Protein AF-F8NP06-F1 (afdb_monomer_lite)

Secondary structure (DSSP, 8-state):
------PPP-------GGGS-----HHHHHHHHHHTSS-GGGTSS-HHHHHHHHHHHHHHHHHHHHHHHHHHHHHHIIIIIS-TTT-GGG---HHHHHHHHHHHHHHHTTSS-TT-HHHHHHHHHHHHS-HHHHHHHHHHHHHHHHHHHHHHHHTT---GGGHHHH-TT-PPP--PPP--SPPSSSEEETTEEE--HHHHHHHH--

pLDDT: mean 80.73, std 12.66, range [41.81, 97.25]

Organism: Serpula lacrymans var. lacrymans (strain S7.9) (NCBI:txid578457)

Foldseek 3Di:
DDDDDDDDDDDDDDPDPVPDPDPPPLLVVQQVVLVPDPDVVSNPDDSVVVSVVVVVVVVVVVVVVVVVVVVVVLLCCLPAVPQPQNDVVNVDDPVLNVLSVQLVVCCVVVVDPRNCRSVVSVVVVLVPDDPVVSVVVVVVVVVVLVVQVVVCVVVVVDDPVCCCVSPVVPPPPPDDPDPPDDDPAADDDPNDGDGDPVSVCVVVPD

InterPro domains:
  IPR053030 Ribosomal biogenesis protein FAF1-like [PTHR28096] (4-204)

Sequence (206 aa):
MSASSSRKPDEIVFCDPSRKGAQSNPTLKAQKKAFMSSRIAKVTTDIVADAAQAAADEKNDDEFTHAQNDAILHRLLHTKLLSGSLNPELNLTHAQREKALAGRVLELSGHASLGAGEKATRKREHNNAAKHVRDGLQRKKKEREKQDLEEAKNLGNYHPSLKKVLDPDSKPSRAKRERGLKMGVGRFSGGILKISKKDLGAIRGG

Radius of gyration: 35.62 Å; chains: 1; bounding box: 108×56×78 Å

Structure (mmCIF, N/CA/C/O backbone):
data_AF-F8NP06-F1
#
_entry.id   AF-F8NP06-F1
#
loop_
_atom_site.group_PDB
_atom_site.id
_atom_site.type_symbol
_atom_site.label_atom_id
_atom_site.label_alt_id
_atom_site.label_comp_id
_atom_site.label_asym_id
_atom_site.label_entity_id
_atom_site.label_seq_id
_atom_site.pdbx_PDB_ins_code
_atom_site.Cartn_x
_atom_site.Cartn_y
_atom_site.Cartn_z
_atom_site.occupancy
_atom_site.B_iso_or_equiv
_atom_site.auth_seq_id
_atom_site.auth_comp_id
_atom_site.auth_asym_id
_atom_site.auth_atom_id
_atom_site.pdbx_PDB_model_num
ATOM 1 N N . MET A 1 1 ? 73.203 34.112 -59.816 1.00 45.78 1 MET A N 1
ATOM 2 C CA . MET A 1 1 ? 72.104 33.220 -60.243 1.00 45.78 1 MET A CA 1
ATOM 3 C C . MET A 1 1 ? 72.438 31.809 -59.795 1.00 45.78 1 MET A C 1
ATOM 5 O O . MET A 1 1 ? 73.523 31.359 -60.125 1.00 45.78 1 MET A O 1
ATOM 9 N N . SER A 1 2 ? 71.561 31.172 -59.018 1.00 41.81 2 SER A N 1
ATOM 10 C CA . SER A 1 2 ? 71.111 29.774 -59.164 1.00 41.81 2 SER A CA 1
ATOM 11 C C . SER A 1 2 ? 70.607 29.277 -57.805 1.00 41.81 2 SER A C 1
ATOM 13 O O . SER A 1 2 ? 71.382 29.069 -56.875 1.00 41.81 2 SER A O 1
ATOM 15 N N . ALA A 1 3 ? 69.284 29.184 -57.681 1.00 49.31 3 ALA A N 1
ATOM 16 C CA . ALA A 1 3 ? 68.586 28.666 -56.516 1.00 49.31 3 ALA A CA 1
ATOM 17 C C . ALA A 1 3 ? 68.497 27.138 -56.626 1.00 49.31 3 ALA A C 1
ATOM 19 O O . ALA A 1 3 ? 68.021 26.624 -57.637 1.00 49.31 3 ALA A O 1
ATOM 20 N N . SER A 1 4 ? 68.926 26.408 -55.597 1.00 49.12 4 SER A N 1
ATOM 21 C CA . SER A 1 4 ? 68.700 24.966 -55.493 1.00 49.12 4 SER A CA 1
ATOM 22 C C . SER A 1 4 ? 67.404 24.704 -54.720 1.00 49.12 4 SER A C 1
ATOM 24 O O . SER A 1 4 ? 67.319 24.898 -53.510 1.00 49.12 4 SER A O 1
ATOM 26 N N . SER A 1 5 ? 66.354 24.280 -55.428 1.00 60.50 5 SER A N 1
ATOM 27 C CA . SER A 1 5 ? 65.091 23.859 -54.816 1.00 60.50 5 SER A CA 1
ATOM 28 C C . SER A 1 5 ? 65.231 22.454 -54.221 1.00 60.50 5 SER A C 1
ATOM 30 O O . SER A 1 5 ? 65.427 21.488 -54.961 1.00 60.50 5 SER A O 1
ATOM 32 N N . SER A 1 6 ? 65.093 22.311 -52.904 1.00 61.75 6 SER A N 1
ATOM 33 C CA . SER A 1 6 ? 64.994 21.006 -52.247 1.00 61.75 6 SER A CA 1
ATOM 34 C C . SER A 1 6 ? 63.553 20.481 -52.326 1.00 61.75 6 SER A C 1
ATOM 36 O O . SER A 1 6 ? 62.637 21.030 -51.716 1.00 61.75 6 SER A O 1
ATOM 38 N N . ARG A 1 7 ? 63.321 19.410 -53.097 1.00 67.12 7 ARG A N 1
ATOM 39 C CA . ARG A 1 7 ? 62.053 18.659 -53.054 1.00 67.12 7 ARG A CA 1
ATOM 40 C C . ARG A 1 7 ? 62.056 17.741 -51.833 1.00 67.12 7 ARG A C 1
ATOM 42 O O . ARG A 1 7 ? 62.968 16.931 -51.686 1.00 67.12 7 ARG A O 1
ATOM 49 N N . LYS A 1 8 ? 61.034 17.852 -50.984 1.00 70.50 8 LYS A N 1
ATOM 50 C CA . LYS A 1 8 ? 60.725 16.849 -49.954 1.00 70.50 8 LYS A CA 1
ATOM 51 C C . LYS A 1 8 ? 59.851 15.739 -50.565 1.00 70.50 8 LYS A C 1
ATOM 53 O O . LYS A 1 8 ? 59.089 16.052 -51.479 1.00 70.50 8 LYS A O 1
ATOM 58 N N . PRO A 1 9 ? 59.977 14.477 -50.119 1.00 75.56 9 PRO A N 1
ATOM 59 C CA . PRO A 1 9 ? 59.144 13.380 -50.606 1.00 75.56 9 PRO A CA 1
ATOM 60 C C . PRO A 1 9 ? 57.711 13.469 -50.064 1.00 75.56 9 PRO A C 1
ATOM 62 O O . PRO A 1 9 ? 57.497 13.949 -48.951 1.00 75.56 9 PRO A O 1
ATOM 65 N N . ASP A 1 10 ? 56.750 12.971 -50.844 1.00 72.88 10 ASP A N 1
ATOM 66 C CA . ASP A 1 10 ? 55.360 12.816 -50.412 1.00 72.88 10 ASP A CA 1
ATOM 67 C C . ASP A 1 10 ? 55.240 11.615 -49.461 1.00 72.88 10 ASP A C 1
ATOM 69 O O . ASP A 1 10 ? 55.463 10.464 -49.846 1.00 72.88 10 ASP A O 1
ATOM 73 N N . GLU A 1 11 ? 54.888 11.881 -48.204 1.00 73.69 11 GLU A N 1
ATOM 74 C CA . GLU A 1 11 ? 54.607 10.858 -47.197 1.00 73.69 11 GLU A CA 1
ATOM 75 C C . GLU A 1 11 ? 53.124 10.469 -47.246 1.00 73.69 11 GLU A C 1
ATOM 77 O O . GLU A 1 11 ? 52.242 11.253 -46.895 1.00 73.69 11 GLU A O 1
ATOM 82 N N . ILE A 1 12 ? 52.837 9.232 -47.657 1.00 76.50 12 ILE A N 1
ATOM 83 C CA . ILE A 1 12 ? 51.491 8.655 -47.582 1.00 76.50 12 ILE A CA 1
ATOM 84 C C . ILE A 1 12 ? 51.404 7.835 -46.295 1.00 76.50 12 ILE A C 1
ATOM 86 O O . ILE A 1 12 ? 51.839 6.685 -46.230 1.00 76.50 12 ILE A O 1
ATOM 90 N N . VAL A 1 13 ? 50.842 8.441 -45.250 1.00 75.00 13 VAL A N 1
ATOM 91 C CA . VAL A 1 13 ? 50.560 7.760 -43.983 1.00 75.00 13 VAL A CA 1
ATOM 92 C C . VAL A 1 13 ? 49.232 7.019 -44.112 1.00 75.00 13 VAL A C 1
ATOM 94 O O . VAL A 1 13 ? 48.159 7.619 -44.066 1.00 75.00 13 VAL A O 1
ATOM 97 N N . PHE A 1 14 ? 49.292 5.696 -44.252 1.00 70.62 14 PHE A N 1
ATOM 98 C CA . PHE A 1 14 ? 48.103 4.858 -44.135 1.00 70.62 14 PHE A CA 1
ATOM 99 C C . PHE A 1 14 ? 47.705 4.758 -42.663 1.00 70.62 14 PHE A C 1
ATOM 101 O O . PHE A 1 14 ? 48.369 4.099 -41.861 1.00 70.62 14 PHE A O 1
ATOM 108 N N . CYS A 1 15 ? 46.600 5.403 -42.293 1.00 63.72 15 CYS A N 1
ATOM 109 C CA . CYS A 1 15 ? 45.942 5.108 -41.029 1.00 63.72 15 CYS A CA 1
ATOM 110 C C . CYS A 1 15 ? 45.325 3.708 -41.119 1.00 63.72 15 CYS A C 1
ATOM 112 O O . CYS A 1 15 ? 44.235 3.545 -41.659 1.00 63.72 15 CYS A O 1
ATOM 114 N N . ASP A 1 16 ? 46.035 2.706 -40.604 1.00 60.12 16 ASP A N 1
ATOM 115 C CA . ASP A 1 16 ? 45.521 1.348 -40.442 1.00 60.12 16 ASP A CA 1
ATOM 116 C C . ASP A 1 16 ? 44.288 1.371 -39.509 1.00 60.12 16 ASP A C 1
ATOM 118 O O . ASP A 1 16 ? 44.421 1.665 -38.311 1.00 60.12 16 ASP A O 1
ATOM 122 N N . PRO A 1 17 ? 43.070 1.082 -40.012 1.00 58.47 17 PRO A N 1
ATOM 123 C CA . PRO A 1 17 ? 41.864 1.090 -39.193 1.00 58.47 17 PRO A CA 1
ATOM 124 C C . PRO A 1 17 ? 41.826 -0.092 -38.213 1.00 58.47 17 PRO A C 1
ATOM 126 O O . PRO A 1 17 ? 40.946 -0.135 -37.354 1.00 58.47 17 PRO A O 1
ATOM 129 N N . SER A 1 18 ? 42.784 -1.028 -38.278 1.00 55.97 18 SER A N 1
ATOM 130 C CA . SER A 1 18 ? 42.865 -2.165 -37.358 1.00 55.97 18 SER A CA 1
ATOM 131 C C . SER A 1 18 ? 43.205 -1.765 -35.916 1.00 55.97 18 SER A C 1
ATOM 133 O O . SER A 1 18 ? 43.091 -2.597 -35.014 1.00 55.97 18 SER A O 1
ATOM 135 N N . ARG A 1 19 ? 43.617 -0.513 -35.662 1.00 54.88 19 ARG A N 1
ATOM 136 C CA . ARG A 1 19 ? 44.005 -0.031 -34.325 1.00 54.88 19 ARG A CA 1
ATOM 137 C C . ARG A 1 19 ? 43.064 1.031 -33.761 1.00 54.88 19 ARG A C 1
ATOM 139 O O . ARG A 1 19 ? 43.507 2.021 -33.188 1.00 54.88 19 ARG A O 1
ATOM 146 N N . LYS A 1 20 ? 41.753 0.819 -33.854 1.00 50.88 20 LYS A N 1
ATOM 147 C CA . LYS A 1 20 ? 40.802 1.353 -32.865 1.00 50.88 20 LYS A CA 1
ATOM 148 C C . LYS A 1 20 ? 39.855 0.226 -32.476 1.00 50.88 20 LYS A C 1
ATOM 150 O O . LYS A 1 20 ? 39.346 -0.468 -33.346 1.00 50.88 20 LYS A O 1
ATOM 155 N N . GLY A 1 21 ? 39.734 0.009 -31.164 1.00 48.94 21 GLY A N 1
ATOM 156 C CA . GLY A 1 21 ? 39.130 -1.167 -30.536 1.00 48.94 21 GLY A CA 1
ATOM 157 C C . GLY A 1 21 ? 37.856 -1.647 -31.216 1.00 48.94 21 GLY A C 1
ATOM 158 O O . GLY A 1 21 ? 37.070 -0.833 -31.685 1.00 48.94 21 GLY A O 1
ATOM 159 N N . ALA A 1 22 ? 37.703 -2.972 -31.254 1.00 51.38 22 ALA A N 1
ATOM 160 C CA . ALA A 1 22 ? 36.641 -3.747 -31.882 1.00 51.38 22 ALA A CA 1
ATOM 161 C C . ALA A 1 22 ? 35.227 -3.161 -31.696 1.00 51.38 22 ALA A C 1
ATOM 163 O O . ALA A 1 22 ? 34.416 -3.659 -30.921 1.00 51.38 22 ALA A O 1
ATOM 164 N N . GLN A 1 23 ? 34.902 -2.128 -32.466 1.00 52.28 23 GLN A N 1
ATOM 165 C CA . GLN A 1 23 ? 33.539 -1.717 -32.728 1.00 52.28 23 GLN A CA 1
ATOM 166 C C . GLN A 1 23 ? 33.027 -2.722 -33.751 1.00 52.28 23 GLN A C 1
ATOM 168 O O . GLN A 1 23 ? 33.321 -2.651 -34.944 1.00 52.28 23 GLN A O 1
ATOM 173 N N . SER A 1 24 ? 32.355 -3.753 -33.247 1.00 55.94 24 SER A N 1
ATOM 174 C CA . SER A 1 24 ? 31.677 -4.759 -34.053 1.00 55.94 24 SER A CA 1
ATOM 175 C C . SER A 1 24 ? 30.604 -4.042 -34.880 1.00 55.94 24 SER A C 1
ATOM 177 O O . SER A 1 24 ? 29.476 -3.881 -34.422 1.00 55.94 24 SER A O 1
ATOM 179 N N . ASN A 1 25 ? 30.956 -3.584 -36.083 1.00 59.31 25 ASN A N 1
ATOM 180 C CA . ASN A 1 25 ? 29.995 -2.990 -37.003 1.00 59.31 25 ASN A CA 1
ATOM 181 C C . ASN A 1 25 ? 28.983 -4.081 -37.401 1.00 59.31 25 ASN A C 1
ATOM 183 O O . ASN A 1 25 ? 29.369 -5.055 -38.060 1.00 59.31 25 ASN A O 1
ATOM 187 N N . PRO A 1 26 ? 27.701 -3.967 -37.003 1.00 62.06 26 PRO A N 1
ATOM 188 C CA . PRO A 1 26 ? 26.689 -4.991 -37.277 1.00 62.06 26 PRO A CA 1
ATOM 189 C C . PRO A 1 26 ? 26.472 -5.178 -38.785 1.00 62.06 26 PRO A C 1
ATOM 191 O O . PRO A 1 26 ? 26.189 -6.285 -39.242 1.00 62.06 26 PRO A O 1
ATOM 194 N N . THR A 1 27 ? 26.731 -4.126 -39.567 1.00 63.44 27 THR A N 1
ATOM 195 C CA . THR A 1 27 ? 26.724 -4.130 -41.033 1.00 63.44 27 THR A CA 1
ATOM 196 C C . THR A 1 27 ? 27.733 -5.119 -41.621 1.00 63.44 27 THR A C 1
ATOM 198 O O . THR A 1 27 ? 27.384 -5.863 -42.532 1.00 63.44 27 THR A O 1
ATOM 201 N N . LEU A 1 28 ? 28.944 -5.223 -41.057 1.00 71.31 28 LEU A N 1
ATOM 202 C CA . LEU A 1 28 ? 29.977 -6.157 -41.526 1.00 71.31 28 LEU A CA 1
ATOM 203 C C . LEU A 1 28 ? 29.616 -7.617 -41.219 1.00 71.31 28 LEU A C 1
ATOM 205 O O . LEU A 1 28 ? 29.859 -8.508 -42.033 1.00 71.31 28 LEU A O 1
ATOM 209 N N . LYS A 1 29 ? 29.005 -7.883 -40.055 1.00 75.69 29 LYS A N 1
ATOM 210 C CA . LYS A 1 29 ? 28.550 -9.236 -39.682 1.00 75.69 29 LYS A CA 1
ATOM 211 C C . LYS A 1 29 ? 27.404 -9.706 -40.578 1.00 75.69 29 LYS A C 1
ATOM 213 O O . LYS A 1 29 ? 27.409 -10.856 -41.017 1.00 75.69 29 LYS A O 1
ATOM 218 N N . ALA A 1 30 ? 26.450 -8.824 -40.864 1.00 73.88 30 ALA A N 1
ATOM 219 C CA . ALA A 1 30 ? 25.325 -9.120 -41.740 1.00 73.88 30 ALA A CA 1
ATOM 220 C C . ALA A 1 30 ? 25.773 -9.296 -43.208 1.00 73.88 30 ALA A C 1
ATOM 222 O O . ALA A 1 30 ? 25.375 -10.268 -43.849 1.00 73.88 30 ALA A O 1
ATOM 223 N N . GLN A 1 31 ? 26.708 -8.467 -43.694 1.00 74.12 31 GLN A N 1
ATOM 224 C CA . GLN A 1 31 ? 27.340 -8.620 -45.015 1.00 74.12 31 GLN A CA 1
ATOM 225 C C . GLN A 1 31 ? 28.092 -9.943 -45.163 1.00 74.12 31 GLN A C 1
ATOM 227 O O . GLN A 1 31 ? 27.918 -10.645 -46.159 1.00 74.12 31 GLN A O 1
ATOM 232 N N . LYS A 1 32 ? 28.864 -10.342 -44.147 1.00 80.75 32 LYS A N 1
ATOM 233 C CA . LYS A 1 32 ? 29.577 -11.625 -44.153 1.00 80.75 32 LYS A CA 1
ATOM 234 C C . LYS A 1 32 ? 28.615 -12.818 -44.207 1.00 80.75 32 LYS A C 1
ATOM 236 O O . LYS A 1 32 ? 28.857 -13.755 -44.960 1.00 80.75 32 LYS A O 1
ATOM 241 N N . LYS A 1 33 ? 27.506 -12.781 -43.457 1.00 81.06 33 LYS A N 1
ATOM 242 C CA . LYS A 1 33 ? 26.478 -13.841 -43.476 1.00 81.06 33 LYS A CA 1
ATOM 243 C C . LYS A 1 33 ? 25.745 -13.928 -44.819 1.00 81.06 33 LYS A C 1
ATOM 245 O O . LYS A 1 33 ? 25.495 -15.035 -45.288 1.00 81.06 33 LYS A O 1
ATOM 250 N N . ALA A 1 34 ? 25.419 -12.792 -45.438 1.00 79.56 34 ALA A N 1
ATOM 251 C CA . ALA A 1 34 ? 24.776 -12.751 -46.752 1.00 79.56 34 ALA A CA 1
ATOM 252 C C . ALA A 1 34 ? 25.691 -13.321 -47.848 1.00 79.56 34 ALA A C 1
ATOM 254 O O . ALA A 1 34 ? 25.266 -14.189 -48.612 1.00 79.56 34 ALA A O 1
ATOM 255 N N . PHE A 1 35 ? 26.964 -12.911 -47.851 1.00 79.69 35 PHE A N 1
ATOM 256 C CA . PHE A 1 35 ? 27.979 -13.376 -48.799 1.00 79.69 35 PHE A CA 1
ATOM 257 C C . PHE A 1 35 ? 28.303 -14.872 -48.657 1.00 79.69 35 PHE A C 1
ATOM 259 O O . PHE A 1 35 ? 28.544 -15.552 -49.647 1.00 79.69 35 PHE A O 1
ATOM 266 N N . MET A 1 36 ? 28.277 -15.408 -47.433 1.00 82.31 36 MET A N 1
ATOM 267 C CA . MET A 1 36 ? 28.528 -16.832 -47.166 1.00 82.31 36 MET A CA 1
ATOM 268 C C . MET A 1 36 ? 27.293 -17.728 -47.357 1.00 82.31 36 MET A C 1
ATOM 270 O O . MET A 1 36 ? 27.376 -18.938 -47.148 1.00 82.31 36 MET A O 1
ATOM 274 N N . SER A 1 37 ? 26.139 -17.166 -47.720 1.00 81.31 37 SER A N 1
ATOM 275 C CA . SER A 1 37 ? 24.932 -17.953 -47.966 1.00 81.31 37 SER A CA 1
ATOM 276 C C . SER A 1 37 ? 24.873 -18.425 -49.421 1.00 81.31 37 SER A C 1
ATOM 278 O O . SER A 1 37 ? 25.180 -17.674 -50.339 1.00 81.31 37 SER A O 1
ATOM 280 N N . SER A 1 38 ? 24.407 -19.653 -49.662 1.00 83.00 38 SER A N 1
ATOM 281 C CA . SER A 1 38 ? 24.258 -20.229 -51.012 1.00 83.00 38 SER A CA 1
ATOM 282 C C . SER A 1 38 ? 23.175 -19.555 -51.876 1.00 83.00 38 SER A C 1
ATOM 284 O O . SER A 1 38 ? 22.914 -19.986 -52.998 1.00 83.00 38 SER A O 1
ATOM 286 N N . ARG A 1 39 ? 22.516 -18.504 -51.368 1.00 80.69 39 ARG A N 1
ATOM 287 C CA . ARG A 1 39 ? 21.357 -17.848 -51.983 1.00 80.69 39 ARG A CA 1
ATOM 288 C C . ARG A 1 39 ? 21.745 -16.448 -52.462 1.00 80.69 39 ARG A C 1
ATOM 290 O O . ARG A 1 39 ? 21.728 -15.494 -51.693 1.00 80.69 39 ARG A O 1
ATOM 297 N N . ILE A 1 40 ? 22.041 -16.333 -53.757 1.00 74.19 40 ILE A N 1
ATOM 298 C CA . ILE A 1 40 ? 22.568 -15.115 -54.408 1.00 74.19 40 ILE A CA 1
ATOM 299 C C . ILE A 1 40 ? 21.635 -13.900 -54.231 1.00 74.19 40 ILE A C 1
ATOM 301 O O . ILE A 1 40 ? 22.106 -12.774 -54.112 1.00 74.19 40 ILE A O 1
ATOM 305 N N . ALA A 1 41 ? 20.321 -14.122 -54.101 1.00 73.38 41 ALA A N 1
ATOM 306 C CA . ALA A 1 41 ? 19.337 -13.064 -53.854 1.00 73.38 41 ALA A CA 1
ATOM 307 C C . ALA A 1 41 ? 19.592 -12.245 -52.570 1.00 73.38 41 ALA A C 1
ATOM 309 O O . ALA A 1 41 ? 19.157 -11.105 -52.490 1.00 73.38 41 ALA A O 1
ATOM 310 N N . LYS A 1 42 ? 20.310 -12.795 -51.577 1.00 69.00 42 LYS A N 1
ATOM 311 C CA . LYS A 1 42 ? 20.644 -12.089 -50.325 1.00 69.00 42 LYS A CA 1
ATOM 312 C C . LYS A 1 42 ? 21.8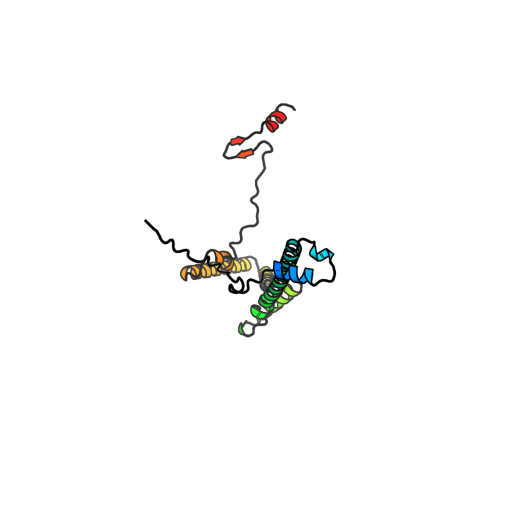08 -11.104 -50.462 1.00 69.00 42 LYS A C 1
ATOM 314 O O . LYS A 1 42 ? 22.042 -10.307 -49.562 1.00 69.00 42 LYS A O 1
ATOM 319 N N . VAL A 1 43 ? 22.563 -11.178 -51.559 1.00 68.56 43 VAL A N 1
ATOM 320 C CA . VAL A 1 43 ? 23.707 -10.289 -51.822 1.00 68.56 43 VAL A CA 1
ATOM 321 C C . VAL A 1 43 ? 23.238 -8.944 -52.384 1.00 68.56 43 VAL A C 1
ATOM 323 O O . VAL A 1 43 ? 23.899 -7.931 -52.182 1.00 68.56 43 VAL A O 1
ATOM 326 N N . THR A 1 44 ? 22.085 -8.923 -53.057 1.00 69.69 44 THR A N 1
ATOM 327 C CA . THR A 1 44 ? 21.521 -7.729 -53.705 1.00 69.69 44 THR A CA 1
ATOM 328 C C . THR A 1 44 ? 20.493 -6.986 -52.849 1.00 69.69 44 THR A C 1
ATOM 330 O O . THR A 1 44 ? 20.016 -5.935 -53.261 1.00 69.69 44 THR A O 1
ATOM 333 N N . THR A 1 45 ? 20.105 -7.532 -51.696 1.00 64.94 45 THR A N 1
ATOM 334 C CA . THR A 1 45 ? 19.139 -6.915 -50.773 1.00 64.94 45 THR A CA 1
ATOM 335 C C . THR A 1 45 ? 19.837 -5.955 -49.814 1.00 64.94 45 THR A C 1
ATOM 337 O O . THR A 1 45 ? 20.936 -6.254 -49.355 1.00 64.94 45 THR A O 1
ATOM 340 N N . ASP A 1 46 ? 19.200 -4.836 -49.463 1.00 64.19 46 ASP A N 1
ATOM 341 C CA . ASP A 1 46 ? 19.750 -3.847 -48.528 1.00 64.19 46 ASP A CA 1
ATOM 342 C C . ASP A 1 46 ? 19.875 -4.411 -47.099 1.00 64.19 46 ASP A C 1
ATOM 344 O O . ASP A 1 46 ? 18.944 -4.398 -46.295 1.00 64.19 46 ASP A O 1
ATOM 348 N N . ILE A 1 47 ? 21.081 -4.871 -46.760 1.00 62.69 47 ILE A N 1
ATOM 349 C CA . ILE A 1 47 ? 21.448 -5.564 -45.506 1.00 62.69 47 ILE A CA 1
ATOM 350 C C . ILE A 1 47 ? 21.198 -4.705 -44.246 1.00 62.69 47 ILE A C 1
ATOM 352 O O . ILE A 1 47 ? 21.107 -5.219 -43.129 1.00 62.69 47 ILE A O 1
ATOM 356 N N . VAL A 1 48 ? 21.071 -3.385 -44.412 1.00 62.03 48 VAL A N 1
ATOM 357 C CA . VAL A 1 48 ? 20.784 -2.435 -43.327 1.00 62.03 48 VAL A CA 1
ATOM 358 C C . VAL A 1 48 ? 19.383 -2.657 -42.743 1.00 62.03 48 VAL A C 1
ATOM 360 O O . VAL A 1 48 ? 19.214 -2.512 -41.533 1.00 62.03 48 VAL A O 1
ATOM 363 N N . ALA A 1 49 ? 18.404 -3.054 -43.563 1.00 61.91 49 ALA A N 1
ATOM 364 C CA . ALA A 1 49 ? 17.034 -3.293 -43.111 1.00 61.91 49 ALA A CA 1
ATOM 365 C C . ALA A 1 49 ? 16.916 -4.584 -42.281 1.00 61.91 49 ALA A C 1
ATOM 367 O O . ALA A 1 49 ? 16.349 -4.557 -41.190 1.00 61.91 49 ALA A O 1
ATOM 368 N N . ASP A 1 50 ? 17.539 -5.675 -42.733 1.00 62.16 50 ASP A N 1
ATOM 369 C CA . ASP A 1 50 ? 17.506 -6.971 -42.037 1.00 62.16 50 ASP A CA 1
ATOM 370 C C . ASP A 1 50 ? 18.287 -6.943 -40.714 1.00 62.16 50 ASP A C 1
ATOM 372 O O . ASP A 1 50 ? 17.864 -7.526 -39.717 1.00 62.16 50 ASP A O 1
ATOM 376 N N . ALA A 1 51 ? 19.424 -6.237 -40.669 1.00 63.06 51 ALA A N 1
ATOM 377 C CA . ALA A 1 51 ? 20.191 -6.074 -39.433 1.00 63.06 51 ALA A CA 1
ATOM 378 C C . ALA A 1 51 ? 19.454 -5.198 -38.404 1.00 63.06 51 ALA A C 1
ATOM 380 O O . ALA A 1 51 ? 19.573 -5.438 -37.203 1.00 63.06 51 ALA A O 1
ATOM 381 N N . ALA A 1 52 ? 18.691 -4.200 -38.862 1.00 64.62 52 ALA A N 1
ATOM 382 C CA . ALA A 1 52 ? 17.859 -3.369 -37.997 1.00 64.62 52 ALA A CA 1
ATOM 383 C C . ALA A 1 52 ? 16.631 -4.128 -37.469 1.00 64.62 52 ALA A C 1
ATOM 385 O O . ALA A 1 52 ? 16.280 -3.944 -36.307 1.00 64.62 52 ALA A O 1
ATOM 386 N N . GLN A 1 53 ? 16.019 -4.995 -38.283 1.00 65.12 53 GLN A N 1
ATOM 387 C CA . GLN A 1 53 ? 14.911 -5.861 -37.863 1.00 65.12 53 GLN A CA 1
ATOM 388 C C . GLN A 1 53 ? 15.372 -6.931 -36.871 1.00 65.12 53 GLN A C 1
ATOM 390 O O . GLN A 1 53 ? 14.805 -7.014 -35.792 1.00 65.12 53 GLN A O 1
ATOM 395 N N . ALA A 1 54 ? 16.472 -7.642 -37.139 1.00 65.31 54 ALA A N 1
ATOM 396 C CA . ALA A 1 54 ? 17.012 -8.626 -36.195 1.00 65.31 54 ALA A CA 1
ATOM 397 C C . ALA A 1 54 ? 17.412 -7.996 -34.845 1.00 65.31 54 ALA A C 1
ATOM 399 O O . ALA A 1 54 ? 17.154 -8.570 -33.793 1.00 65.31 54 ALA A O 1
ATOM 400 N N . ALA A 1 55 ? 17.988 -6.787 -34.860 1.00 67.25 55 ALA A N 1
ATOM 401 C CA . ALA A 1 55 ? 18.305 -6.051 -33.635 1.00 67.25 55 ALA A CA 1
ATOM 402 C C . ALA A 1 55 ? 17.067 -5.462 -32.931 1.00 67.25 55 ALA A C 1
ATOM 404 O O . ALA A 1 55 ? 17.159 -5.089 -31.763 1.00 67.25 55 ALA A O 1
ATOM 405 N N . ALA A 1 56 ? 15.938 -5.307 -33.628 1.00 67.56 56 ALA A N 1
ATOM 406 C CA . ALA A 1 56 ? 14.663 -4.926 -33.027 1.00 67.56 56 ALA A CA 1
ATOM 407 C C . ALA A 1 56 ? 13.956 -6.147 -32.421 1.00 67.56 56 ALA A C 1
ATOM 409 O O . ALA A 1 56 ? 13.440 -6.050 -31.314 1.00 67.56 56 ALA A O 1
ATOM 410 N N . ASP A 1 57 ? 14.002 -7.294 -33.097 1.00 70.19 57 ASP A N 1
ATOM 411 C CA . ASP A 1 57 ? 13.438 -8.559 -32.623 1.00 70.19 57 ASP A CA 1
ATOM 412 C C . ASP A 1 57 ? 14.175 -9.076 -31.377 1.00 70.19 57 ASP A C 1
ATOM 414 O O . ASP A 1 57 ? 13.524 -9.399 -30.389 1.00 70.19 57 ASP A O 1
ATOM 418 N N . GLU A 1 58 ? 15.515 -9.024 -31.351 1.00 70.25 58 GLU A N 1
ATOM 419 C CA . GLU A 1 58 ? 16.304 -9.357 -30.148 1.00 70.25 58 GLU A CA 1
ATOM 420 C C . GLU A 1 58 ? 15.937 -8.458 -28.953 1.00 70.25 58 GLU A C 1
ATOM 422 O O . GLU A 1 58 ? 15.771 -8.945 -27.838 1.00 70.25 58 GLU A O 1
ATOM 427 N N . LYS A 1 59 ? 15.721 -7.154 -29.176 1.00 70.81 59 LYS A N 1
ATOM 428 C CA . LYS A 1 59 ? 15.286 -6.237 -28.106 1.00 70.81 59 LYS A CA 1
ATOM 429 C C . LYS A 1 59 ? 13.881 -6.548 -27.602 1.00 70.81 59 LYS A C 1
ATOM 431 O O . LYS A 1 59 ? 13.633 -6.424 -26.408 1.00 70.81 59 LYS A O 1
ATOM 436 N N . ASN A 1 60 ? 12.969 -6.944 -28.487 1.00 72.56 60 ASN A N 1
ATOM 437 C CA . ASN A 1 60 ? 11.614 -7.330 -28.097 1.00 72.56 60 ASN A CA 1
ATOM 438 C C . ASN A 1 60 ? 11.621 -8.621 -27.262 1.00 72.56 60 ASN A C 1
ATOM 440 O O . ASN A 1 60 ? 10.886 -8.718 -26.276 1.00 72.56 60 ASN A O 1
ATOM 444 N N . ASP A 1 61 ? 12.473 -9.586 -27.617 1.00 77.31 61 ASP A N 1
ATOM 445 C CA . ASP A 1 61 ? 12.660 -10.821 -26.852 1.00 77.31 61 ASP A CA 1
ATOM 446 C C . ASP A 1 61 ? 13.298 -10.542 -25.479 1.00 77.31 61 ASP A C 1
ATOM 448 O O . ASP A 1 61 ? 12.845 -11.072 -24.457 1.00 77.31 61 ASP A O 1
ATOM 452 N N . ASP A 1 62 ? 14.285 -9.647 -25.418 1.00 80.25 62 ASP A N 1
ATOM 453 C CA . ASP A 1 62 ? 14.883 -9.191 -24.161 1.00 80.25 62 ASP A CA 1
ATOM 454 C C . ASP A 1 62 ? 13.843 -8.481 -23.276 1.00 80.25 62 ASP A C 1
ATOM 456 O O . ASP A 1 62 ? 13.684 -8.816 -22.103 1.00 80.25 62 ASP A O 1
ATOM 460 N N . GLU A 1 63 ? 13.051 -7.554 -23.819 1.00 82.00 63 GLU A N 1
ATOM 461 C CA . GLU A 1 63 ? 11.981 -6.875 -23.075 1.00 82.00 63 GLU A CA 1
ATOM 462 C C . GLU A 1 63 ? 10.924 -7.857 -22.543 1.00 82.00 63 GLU A C 1
ATOM 464 O O . GLU A 1 63 ? 10.485 -7.746 -21.392 1.00 82.00 63 GLU A O 1
ATOM 469 N N . PHE A 1 64 ? 10.542 -8.857 -23.342 1.00 80.88 64 PHE A N 1
ATOM 470 C CA . PHE A 1 64 ? 9.598 -9.893 -22.929 1.00 80.88 64 PHE A CA 1
ATOM 471 C C . PHE A 1 64 ? 10.168 -10.780 -21.814 1.00 80.88 64 PHE A C 1
ATOM 473 O O . PHE A 1 64 ? 9.477 -11.049 -20.826 1.00 80.88 64 PHE A O 1
ATOM 480 N N . THR A 1 65 ? 11.429 -11.203 -21.922 1.00 90.12 65 THR A N 1
ATOM 481 C CA . THR A 1 65 ? 12.087 -12.007 -20.880 1.00 90.12 65 THR A CA 1
ATOM 482 C C . THR A 1 65 ? 12.306 -11.207 -19.596 1.00 90.12 65 THR A C 1
ATOM 484 O O . THR A 1 65 ? 12.062 -11.725 -18.504 1.00 90.12 65 THR A O 1
ATOM 487 N N . HIS A 1 66 ? 12.669 -9.926 -19.689 1.00 92.69 66 HIS A N 1
ATOM 488 C CA . HIS A 1 66 ? 12.760 -9.032 -18.536 1.00 92.69 66 HIS A CA 1
ATOM 489 C C . HIS A 1 66 ? 11.408 -8.870 -17.833 1.00 92.69 66 HIS A C 1
ATOM 491 O O . HIS A 1 66 ? 11.339 -9.033 -16.616 1.00 92.69 66 HIS A O 1
ATOM 497 N N . ALA A 1 67 ? 10.318 -8.668 -18.579 1.00 92.81 67 ALA A N 1
ATOM 498 C CA . ALA A 1 67 ? 8.979 -8.576 -18.000 1.00 92.81 67 ALA A CA 1
ATOM 499 C C . ALA A 1 67 ? 8.551 -9.873 -17.284 1.00 92.81 67 ALA A C 1
ATOM 501 O O . ALA A 1 67 ? 7.931 -9.828 -16.217 1.00 92.81 67 ALA A O 1
ATOM 502 N N . GLN A 1 68 ? 8.899 -11.041 -17.835 1.00 94.06 68 GLN A N 1
ATOM 503 C CA . GLN A 1 68 ? 8.662 -12.326 -17.169 1.00 94.06 68 GLN A CA 1
ATOM 504 C C . GLN A 1 68 ? 9.473 -12.462 -15.880 1.00 94.06 68 GLN A C 1
ATOM 506 O O . GLN A 1 68 ? 8.936 -12.881 -14.85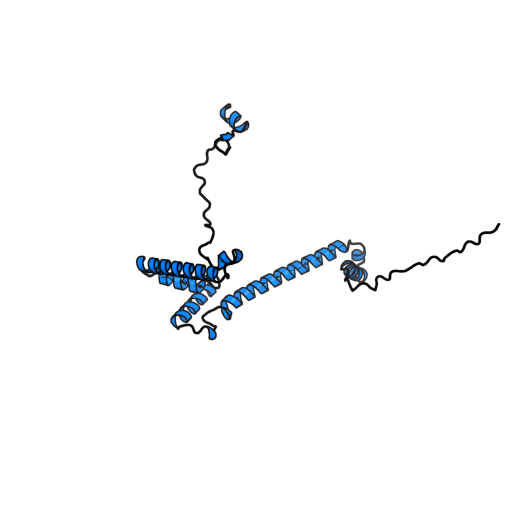1 1.00 94.06 68 GLN A O 1
ATOM 511 N N . ASN A 1 69 ? 10.749 -12.082 -15.920 1.00 95.12 69 ASN A N 1
ATOM 512 C CA . ASN A 1 69 ? 11.628 -12.114 -14.758 1.00 95.12 69 ASN A CA 1
ATOM 513 C C . ASN A 1 69 ? 11.115 -11.187 -13.653 1.00 95.12 69 ASN A C 1
ATOM 515 O O . ASN A 1 69 ? 11.049 -11.607 -12.498 1.00 95.12 69 ASN A O 1
ATOM 519 N N . ASP A 1 70 ? 10.653 -9.987 -14.002 1.00 95.12 70 ASP A N 1
ATOM 520 C CA . ASP A 1 70 ? 10.034 -9.050 -13.064 1.00 95.12 70 ASP A CA 1
ATOM 521 C C . ASP A 1 70 ? 8.742 -9.615 -12.459 1.00 95.12 70 ASP A C 1
ATOM 523 O O . ASP A 1 70 ? 8.506 -9.486 -11.255 1.00 95.12 70 ASP A O 1
ATOM 527 N N . ALA A 1 71 ? 7.913 -10.307 -13.249 1.00 91.81 71 ALA A N 1
ATOM 528 C CA . ALA A 1 71 ? 6.711 -10.968 -12.741 1.00 91.81 71 ALA A CA 1
ATOM 529 C C . ALA A 1 71 ? 7.047 -12.104 -11.756 1.00 91.81 71 ALA A C 1
ATOM 531 O O . ALA A 1 71 ? 6.401 -12.242 -10.708 1.00 91.81 71 ALA A O 1
ATOM 532 N N . ILE A 1 72 ? 8.078 -12.899 -12.058 1.00 92.62 72 ILE A N 1
ATOM 533 C CA . ILE A 1 72 ? 8.588 -13.950 -11.168 1.00 92.62 72 ILE A CA 1
ATOM 534 C C . ILE A 1 72 ? 9.165 -13.326 -9.893 1.00 92.62 72 ILE A C 1
ATOM 536 O O . ILE A 1 72 ? 8.845 -13.782 -8.794 1.00 92.62 72 ILE A O 1
ATOM 540 N N . LEU A 1 73 ? 9.954 -12.260 -10.015 1.00 93.44 73 LEU A N 1
ATOM 541 C CA . LEU A 1 73 ? 10.535 -11.523 -8.895 1.00 93.44 73 LEU A CA 1
ATOM 542 C C . LEU A 1 73 ? 9.443 -10.956 -7.982 1.00 93.44 73 LEU A C 1
ATOM 544 O O . LEU A 1 73 ? 9.473 -11.185 -6.773 1.00 93.44 73 LEU A O 1
ATOM 548 N N . HIS A 1 74 ? 8.438 -10.287 -8.548 1.00 89.69 74 HIS A N 1
ATOM 549 C CA . HIS A 1 74 ? 7.288 -9.771 -7.808 1.00 89.69 74 HIS A CA 1
ATOM 550 C C . HIS A 1 74 ? 6.562 -10.898 -7.062 1.00 89.69 74 HIS A C 1
ATOM 552 O O . HIS A 1 74 ? 6.215 -10.761 -5.884 1.00 89.69 74 HIS A O 1
ATOM 558 N N . ARG A 1 75 ? 6.398 -12.061 -7.712 1.00 88.31 75 ARG A N 1
ATOM 559 C CA . ARG A 1 75 ? 5.837 -13.250 -7.068 1.00 88.31 75 ARG A CA 1
ATOM 560 C C . ARG A 1 75 ? 6.690 -13.722 -5.895 1.00 88.31 75 ARG A C 1
ATOM 562 O O . ARG A 1 75 ? 6.151 -14.009 -4.828 1.00 88.31 75 ARG A O 1
ATOM 569 N N . LEU A 1 76 ? 8.004 -13.805 -6.060 1.00 88.81 76 LEU A N 1
ATOM 570 C CA . LEU A 1 76 ? 8.925 -14.263 -5.019 1.00 88.81 76 LEU A CA 1
ATOM 571 C C . LEU A 1 76 ? 8.988 -13.302 -3.830 1.00 88.81 76 LEU A C 1
ATOM 573 O O . LEU A 1 76 ? 8.923 -13.759 -2.688 1.00 88.81 76 LEU A O 1
ATOM 577 N N . LEU A 1 77 ? 9.044 -11.994 -4.082 1.00 89.25 77 LEU A N 1
ATOM 578 C CA . LEU A 1 77 ? 9.068 -10.972 -3.037 1.00 89.25 77 LEU A CA 1
ATOM 579 C C . LEU A 1 77 ? 7.855 -11.096 -2.115 1.00 89.25 77 LEU A C 1
ATOM 581 O O . LEU A 1 77 ? 8.009 -11.179 -0.899 1.00 89.25 77 LEU A O 1
ATOM 585 N N . HIS A 1 78 ? 6.654 -11.188 -2.684 1.00 82.94 78 HIS A N 1
ATOM 586 C CA . HIS A 1 78 ? 5.428 -11.237 -1.889 1.00 82.94 78 HIS A CA 1
ATOM 587 C C . HIS A 1 78 ? 5.097 -12.624 -1.322 1.00 82.94 78 HIS A C 1
ATOM 589 O O . HIS A 1 78 ? 4.390 -12.707 -0.320 1.00 82.94 78 HIS A O 1
ATOM 595 N N . THR A 1 79 ? 5.608 -13.714 -1.910 1.00 80.19 79 THR A N 1
ATOM 596 C CA . THR A 1 79 ? 5.321 -15.078 -1.421 1.00 80.19 79 THR A CA 1
ATOM 597 C C . THR A 1 79 ? 6.377 -15.643 -0.482 1.00 80.19 79 THR A C 1
ATOM 599 O O . THR A 1 79 ? 6.005 -16.344 0.455 1.00 80.19 79 THR A O 1
ATOM 602 N N . LYS A 1 80 ? 7.667 -15.386 -0.731 1.00 77.75 80 LYS A N 1
ATOM 603 C CA . LYS A 1 80 ? 8.779 -15.948 0.045 1.00 77.75 80 LYS A CA 1
ATOM 604 C C . LYS A 1 80 ? 9.410 -14.911 0.965 1.00 77.75 80 LYS A C 1
ATOM 606 O O . LYS A 1 80 ? 9.438 -15.140 2.160 1.00 77.75 80 LYS A O 1
ATOM 611 N N . LEU A 1 81 ? 9.871 -13.778 0.430 1.00 70.25 81 LEU A N 1
ATOM 612 C CA . LEU A 1 81 ? 10.785 -12.884 1.160 1.00 70.25 81 LEU A CA 1
ATOM 613 C C . LEU A 1 81 ? 10.106 -11.912 2.123 1.00 70.25 81 LEU A C 1
ATOM 615 O O . LEU A 1 81 ? 10.675 -11.593 3.156 1.00 70.25 81 LEU A O 1
ATOM 619 N N . LEU A 1 82 ? 8.902 -11.437 1.814 1.00 70.50 82 LEU A N 1
ATOM 620 C CA . LEU A 1 82 ? 8.184 -10.464 2.648 1.00 70.50 82 LEU A CA 1
ATOM 621 C C . LEU A 1 82 ? 6.937 -11.059 3.304 1.00 70.50 82 LEU A C 1
ATOM 623 O O . LEU A 1 82 ? 6.222 -10.365 4.027 1.00 70.50 82 LEU A O 1
ATOM 627 N N . SER A 1 83 ? 6.651 -12.340 3.058 1.00 68.00 83 SER A N 1
ATOM 628 C CA . SER A 1 83 ? 5.489 -12.987 3.654 1.00 68.00 83 SER A CA 1
ATOM 629 C C . SER A 1 83 ? 5.785 -13.382 5.092 1.00 68.00 83 SER A C 1
ATOM 631 O O . SER A 1 83 ? 6.638 -14.225 5.368 1.00 68.00 83 SER A O 1
ATOM 633 N N . GLY A 1 84 ? 4.993 -12.834 6.010 1.00 67.56 84 GLY A N 1
ATOM 634 C CA . GLY A 1 84 ? 5.051 -13.161 7.429 1.00 67.56 84 GLY A CA 1
ATOM 635 C C . GLY A 1 84 ? 4.968 -14.656 7.750 1.00 67.56 84 GLY A C 1
ATOM 636 O O . GLY A 1 84 ? 5.537 -15.118 8.731 1.00 67.56 84 GLY A O 1
ATOM 637 N N . SER A 1 85 ? 4.267 -15.433 6.921 1.00 69.81 85 SER A N 1
ATOM 638 C CA . SER A 1 85 ? 3.995 -16.842 7.219 1.00 69.81 85 SER A CA 1
ATOM 639 C C . SER A 1 85 ? 5.160 -17.804 6.962 1.00 69.81 85 SER A C 1
ATOM 641 O O . SER A 1 85 ? 5.202 -18.847 7.610 1.00 69.81 85 SER A O 1
ATOM 643 N N . LEU A 1 86 ? 6.082 -17.483 6.043 1.00 68.75 86 LEU A N 1
ATOM 644 C CA . LEU A 1 86 ? 7.187 -18.381 5.660 1.00 68.75 86 LEU A CA 1
ATOM 645 C C . LEU A 1 86 ? 8.551 -17.940 6.169 1.00 68.75 86 LEU A C 1
ATOM 647 O O . LEU A 1 86 ? 9.474 -18.746 6.144 1.00 68.75 86 LEU A O 1
ATOM 651 N N . ASN A 1 87 ? 8.678 -16.700 6.632 1.00 77.25 87 ASN A N 1
ATOM 652 C CA . ASN A 1 87 ? 9.925 -16.208 7.192 1.00 77.25 87 ASN A CA 1
ATOM 653 C C . ASN A 1 87 ? 9.959 -16.477 8.700 1.00 77.25 87 ASN A C 1
ATOM 655 O O . ASN A 1 87 ? 9.291 -15.758 9.453 1.00 77.25 87 ASN A O 1
ATOM 659 N N . PRO A 1 88 ? 10.739 -17.470 9.170 1.00 75.69 88 PRO A N 1
ATOM 660 C CA . PRO A 1 88 ? 10.876 -17.734 10.601 1.00 75.69 88 PRO A CA 1
ATOM 661 C C . PRO A 1 88 ? 11.542 -16.563 11.342 1.00 75.69 88 PRO A C 1
ATOM 663 O O . PRO A 1 88 ? 11.293 -16.374 12.527 1.00 75.69 88 PRO A O 1
ATOM 666 N N . GLU A 1 89 ? 12.317 -15.734 10.637 1.00 82.00 89 GLU A N 1
ATOM 667 C CA . GLU A 1 89 ? 13.025 -14.572 11.190 1.00 82.00 89 GLU A CA 1
ATOM 668 C C . GLU A 1 89 ? 12.094 -13.446 11.666 1.00 82.00 89 GLU A C 1
ATOM 670 O O . GLU A 1 89 ? 12.472 -12.647 12.519 1.00 82.00 89 GLU A O 1
ATOM 675 N N . LEU A 1 90 ? 10.854 -13.382 11.161 1.00 77.69 90 LEU A N 1
ATOM 676 C CA . LEU A 1 90 ? 9.921 -12.297 11.485 1.00 77.69 90 LEU A CA 1
ATOM 677 C C . LEU A 1 90 ? 9.285 -12.419 12.883 1.00 77.69 90 LEU A C 1
ATOM 679 O O . LEU A 1 90 ? 8.485 -11.556 13.239 1.00 77.69 90 LEU A O 1
ATOM 683 N N . ASN A 1 91 ? 9.613 -13.461 13.667 1.00 83.06 91 ASN A N 1
ATOM 684 C CA . ASN A 1 91 ? 9.154 -13.678 15.053 1.00 83.06 91 ASN A CA 1
ATOM 685 C C . ASN A 1 91 ? 7.665 -13.340 15.276 1.00 83.06 91 ASN A C 1
ATOM 687 O O . ASN A 1 91 ? 7.273 -12.754 16.287 1.00 83.06 91 ASN A O 1
ATOM 691 N N . LEU A 1 92 ? 6.814 -13.679 14.301 1.00 84.19 92 LEU A N 1
ATOM 692 C CA . LEU A 1 92 ? 5.405 -13.307 14.342 1.00 84.19 92 LEU A CA 1
ATOM 693 C C . LEU A 1 92 ? 4.649 -14.109 15.392 1.00 84.19 92 LEU A C 1
ATOM 695 O O . LEU A 1 92 ? 4.820 -15.325 15.526 1.00 84.19 92 LEU A O 1
ATOM 699 N N . THR A 1 93 ? 3.715 -13.427 16.052 1.00 90.31 93 THR A N 1
ATOM 700 C CA . THR A 1 93 ? 2.729 -14.075 16.923 1.00 90.31 93 THR A CA 1
ATOM 701 C C . THR A 1 93 ? 1.870 -15.070 16.136 1.00 90.31 93 THR A C 1
ATOM 703 O O . THR A 1 93 ? 1.636 -14.900 14.935 1.00 90.31 93 THR A O 1
ATOM 706 N N . HIS A 1 94 ? 1.339 -16.090 16.819 1.00 90.12 94 HIS A N 1
ATOM 707 C CA . HIS A 1 94 ? 0.469 -17.100 16.203 1.00 90.12 94 HIS A CA 1
ATOM 708 C C . HIS A 1 94 ? -0.695 -16.467 15.419 1.00 90.12 94 HIS A C 1
ATOM 710 O O . HIS A 1 94 ? -0.905 -16.786 14.252 1.00 90.12 94 HIS A O 1
ATOM 716 N N . ALA A 1 95 ? -1.383 -15.488 16.016 1.00 89.94 95 ALA A N 1
ATOM 717 C CA . ALA A 1 95 ? -2.503 -14.795 15.379 1.00 89.94 95 ALA A CA 1
ATOM 718 C C . ALA A 1 95 ? -2.099 -14.023 14.108 1.00 89.94 95 ALA A C 1
ATOM 720 O O . ALA A 1 95 ? -2.874 -13.936 13.157 1.00 89.94 95 ALA A O 1
ATOM 721 N N . GLN A 1 96 ? -0.894 -13.448 14.061 1.00 88.81 96 GLN A N 1
ATOM 722 C CA . GLN A 1 96 ? -0.389 -12.789 12.851 1.00 88.81 96 GLN A CA 1
ATOM 723 C C . GLN A 1 96 ? -0.043 -13.814 11.768 1.00 88.81 96 GLN A C 1
ATOM 725 O O . GLN A 1 96 ? -0.351 -13.594 10.597 1.00 88.81 96 GLN A O 1
ATOM 730 N N . ARG A 1 97 ? 0.544 -14.951 12.157 1.00 89.25 97 ARG A N 1
ATOM 731 C CA . ARG A 1 97 ? 0.877 -16.047 11.241 1.00 89.25 97 ARG A CA 1
ATOM 732 C C . ARG A 1 97 ? -0.372 -16.632 10.586 1.00 89.25 97 ARG A C 1
ATOM 734 O O . ARG A 1 97 ? -0.395 -16.809 9.372 1.00 89.25 97 ARG A O 1
ATOM 741 N N . GLU A 1 98 ? -1.421 -16.862 11.368 1.00 90.56 98 GLU A N 1
ATOM 742 C CA . GLU A 1 98 ? -2.706 -17.366 10.881 1.00 90.56 98 GLU A CA 1
ATOM 743 C C . GLU A 1 98 ? -3.341 -16.409 9.859 1.00 90.56 98 GLU A C 1
ATOM 745 O O . GLU A 1 98 ? -3.732 -16.824 8.768 1.00 90.56 98 GLU A O 1
ATOM 750 N N . LYS A 1 99 ? -3.343 -15.100 10.143 1.00 91.06 99 LYS A N 1
ATOM 751 C CA . LYS A 1 99 ? -3.859 -14.076 9.216 1.00 91.06 99 LYS A CA 1
ATOM 752 C C . LYS A 1 99 ? -3.038 -13.962 7.938 1.00 91.06 99 LYS A C 1
ATOM 754 O O . LYS A 1 99 ? -3.615 -13.751 6.869 1.00 91.06 99 LYS A O 1
ATOM 759 N N . ALA A 1 100 ? -1.719 -14.114 8.034 1.00 89.88 100 ALA A N 1
ATOM 760 C CA . ALA A 1 100 ? -0.833 -14.142 6.877 1.00 89.88 100 ALA A CA 1
ATOM 761 C C . ALA A 1 100 ? -1.105 -15.372 5.990 1.00 89.88 100 ALA A C 1
ATOM 763 O O . ALA A 1 100 ? -1.207 -15.234 4.770 1.00 89.88 100 ALA A O 1
ATOM 764 N N . LEU A 1 101 ? -1.304 -16.555 6.588 1.00 90.25 101 LEU A N 1
ATOM 765 C CA . LEU A 1 101 ? -1.676 -17.774 5.859 1.00 90.25 101 LEU A CA 1
ATOM 766 C C . LEU A 1 101 ? -3.052 -17.648 5.197 1.00 90.25 101 LEU A C 1
ATOM 768 O O . LEU A 1 101 ? -3.184 -17.919 4.004 1.00 90.25 101 LEU A O 1
ATOM 772 N N . ALA A 1 102 ? -4.059 -17.172 5.933 1.00 91.75 102 ALA A N 1
ATOM 773 C CA . ALA A 1 102 ? -5.393 -16.929 5.390 1.00 91.75 102 ALA A CA 1
ATOM 774 C C . ALA A 1 102 ? -5.359 -15.915 4.233 1.00 91.75 102 ALA A C 1
ATOM 776 O O . ALA A 1 102 ? -6.004 -16.114 3.203 1.00 91.75 102 ALA A O 1
ATOM 777 N N . GLY A 1 103 ? -4.554 -14.856 4.361 1.00 91.19 103 GLY A N 1
ATOM 778 C CA . GLY A 1 103 ? -4.321 -13.889 3.291 1.00 91.19 103 GLY A CA 1
ATOM 779 C C . GLY A 1 103 ? -3.744 -14.537 2.033 1.00 91.19 103 GLY A C 1
ATOM 780 O O . GLY A 1 103 ? -4.222 -14.274 0.934 1.00 91.19 103 GLY A O 1
ATOM 781 N N . ARG A 1 104 ? -2.785 -15.454 2.184 1.00 88.06 104 ARG A N 1
ATOM 782 C CA . ARG A 1 104 ? -2.194 -16.187 1.057 1.00 88.06 104 ARG A CA 1
ATOM 783 C C . ARG A 1 104 ? -3.199 -17.088 0.347 1.00 88.06 104 ARG A C 1
ATOM 785 O O . ARG A 1 104 ? -3.185 -17.159 -0.878 1.00 88.06 104 ARG A O 1
ATOM 792 N N . VAL A 1 105 ? -4.083 -17.752 1.089 1.00 92.56 105 VAL A N 1
ATOM 793 C CA . VAL A 1 105 ? -5.166 -18.551 0.491 1.00 92.56 105 VAL A CA 1
ATOM 794 C C . VAL A 1 105 ? -6.085 -17.662 -0.357 1.00 92.56 105 VAL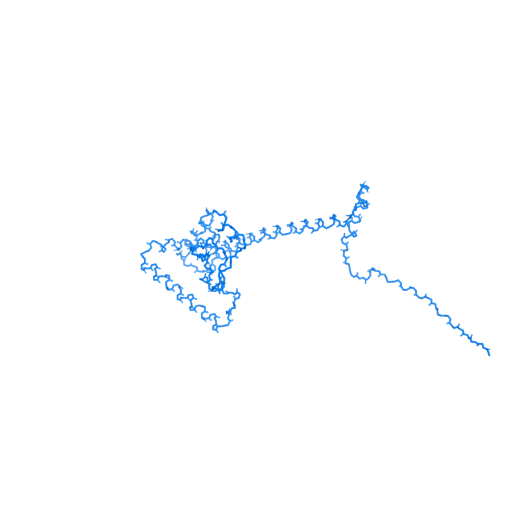 A C 1
ATOM 796 O O . VAL A 1 105 ? -6.473 -18.051 -1.459 1.00 92.56 105 VAL A O 1
ATOM 799 N N . LEU A 1 106 ? -6.374 -16.434 0.089 1.00 92.81 106 LEU A N 1
ATOM 800 C CA . LEU A 1 106 ? -7.142 -15.464 -0.705 1.00 92.81 106 LEU A CA 1
ATOM 801 C C . LEU A 1 106 ? -6.403 -14.985 -1.963 1.00 92.81 106 LEU A C 1
ATOM 803 O O . LEU A 1 106 ? -7.034 -14.747 -2.990 1.00 92.81 106 LEU A O 1
ATOM 807 N N . GLU A 1 107 ? -5.080 -14.853 -1.903 1.00 90.88 107 GLU A N 1
ATOM 808 C CA . GLU A 1 107 ? -4.264 -14.488 -3.067 1.00 90.88 107 GLU A CA 1
ATOM 809 C C . GLU A 1 107 ? -4.193 -15.627 -4.092 1.00 90.88 107 GLU A C 1
ATOM 811 O O . GLU A 1 107 ? -4.372 -15.396 -5.284 1.00 90.88 107 GLU A O 1
ATOM 816 N N . LEU A 1 108 ? -3.994 -16.869 -3.635 1.00 89.81 108 LEU A N 1
ATOM 817 C CA . LEU A 1 108 ? -3.953 -18.054 -4.500 1.00 89.81 108 LEU A CA 1
ATOM 818 C C . LEU A 1 108 ? -5.309 -18.362 -5.145 1.00 89.81 108 LEU A C 1
ATOM 820 O O . LEU A 1 108 ? -5.348 -18.825 -6.280 1.00 89.81 108 LEU A O 1
ATOM 824 N N . SER A 1 109 ? -6.410 -18.085 -4.443 1.00 92.44 109 SER A N 1
ATOM 825 C CA . SER A 1 109 ? -7.770 -18.216 -4.989 1.00 92.44 109 SER A CA 1
ATOM 826 C C . SER A 1 109 ? -8.170 -17.074 -5.931 1.00 92.44 109 SER A C 1
ATOM 828 O O . SER A 1 109 ? -9.244 -17.123 -6.520 1.00 92.44 109 SER A O 1
ATOM 830 N N . GLY A 1 110 ? -7.333 -16.042 -6.089 1.00 90.31 110 GLY A N 1
ATOM 831 C CA . GLY A 1 110 ? -7.612 -14.899 -6.964 1.00 90.31 110 GLY A CA 1
ATOM 832 C C . GLY A 1 110 ? -8.602 -13.878 -6.389 1.00 90.31 110 GLY A C 1
ATOM 833 O O . GLY A 1 110 ? -8.972 -12.930 -7.079 1.00 90.31 110 GLY A O 1
ATOM 834 N N . HIS A 1 111 ? -9.014 -14.015 -5.125 1.00 91.44 111 HIS A N 1
ATOM 835 C CA . HIS A 1 111 ? -9.896 -13.053 -4.453 1.00 91.44 111 HIS A CA 1
ATOM 836 C C . HIS A 1 111 ? -9.170 -11.790 -3.962 1.00 91.44 111 HIS A C 1
ATOM 838 O O . HIS A 1 111 ? -9.817 -10.792 -3.638 1.00 91.44 111 HIS A O 1
ATOM 844 N N . ALA A 1 112 ? -7.837 -11.812 -3.899 1.00 90.31 112 ALA A N 1
ATOM 845 C CA . ALA A 1 112 ? -7.005 -10.662 -3.564 1.00 90.31 112 ALA A CA 1
ATOM 846 C C . ALA A 1 112 ? -5.776 -10.583 -4.480 1.00 90.31 112 ALA A C 1
ATOM 848 O O . ALA A 1 112 ? -5.256 -11.600 -4.931 1.00 90.31 112 ALA A O 1
ATOM 849 N N . SER A 1 113 ? -5.284 -9.366 -4.729 1.00 89.62 113 SER A N 1
ATOM 850 C CA . SER A 1 113 ? -4.001 -9.176 -5.408 1.00 89.62 113 SER A CA 1
ATOM 851 C C . SER A 1 113 ? -2.852 -9.653 -4.524 1.00 89.62 113 SER A C 1
ATOM 853 O O . SER A 1 113 ? -2.919 -9.524 -3.298 1.00 89.62 113 SER A O 1
ATOM 855 N N . LEU A 1 114 ? -1.774 -10.121 -5.149 1.00 88.25 114 LEU A N 1
ATOM 856 C CA . LEU A 1 114 ? -0.586 -10.588 -4.446 1.00 88.25 114 LEU A CA 1
ATOM 857 C C . LEU A 1 114 ? -0.056 -9.533 -3.454 1.00 88.25 114 LEU A C 1
ATOM 859 O O . LEU A 1 114 ? 0.037 -8.352 -3.789 1.00 88.25 114 LEU A O 1
ATOM 863 N N . GLY A 1 115 ? 0.242 -9.948 -2.223 1.00 84.31 115 GLY A N 1
ATOM 864 C CA . GLY A 1 115 ? 0.691 -9.068 -1.140 1.00 84.31 115 GLY A CA 1
ATOM 865 C C . GLY A 1 115 ? -0.403 -8.215 -0.477 1.00 84.31 115 GLY A C 1
ATOM 866 O O . GLY A 1 115 ? -0.114 -7.472 0.466 1.00 84.31 115 GLY A O 1
ATOM 867 N N . ALA A 1 116 ? -1.659 -8.285 -0.932 1.00 88.44 116 ALA A N 1
ATOM 868 C CA . ALA A 1 116 ? -2.788 -7.568 -0.332 1.00 88.44 116 ALA A CA 1
ATOM 869 C C . ALA A 1 116 ? -3.755 -8.476 0.446 1.00 88.44 116 ALA A C 1
ATOM 871 O O . ALA A 1 116 ? -4.675 -7.966 1.093 1.00 88.44 116 ALA A O 1
ATOM 872 N N . GLY A 1 117 ? -3.554 -9.794 0.424 1.00 90.38 117 GLY A N 1
ATOM 873 C CA . GLY A 1 117 ? -4.430 -10.784 1.043 1.00 90.38 117 GLY A CA 1
ATOM 874 C C . GLY A 1 117 ? -4.573 -10.595 2.547 1.00 90.38 117 GLY A C 1
ATOM 875 O O . GLY A 1 117 ? -5.690 -10.572 3.056 1.00 90.38 117 GLY A O 1
ATOM 876 N N . GLU A 1 118 ? -3.474 -10.357 3.267 1.00 89.12 118 GLU A N 1
ATOM 877 C CA . GLU A 1 118 ? -3.527 -10.112 4.717 1.00 89.12 118 GLU A CA 1
ATOM 878 C C . GLU A 1 118 ? -4.297 -8.822 5.060 1.00 89.12 118 GLU A C 1
ATOM 880 O O . GLU A 1 118 ? -5.061 -8.750 6.024 1.00 89.12 118 GLU A O 1
ATOM 885 N N . LYS A 1 119 ? -4.144 -7.772 4.246 1.00 89.81 119 LYS A N 1
ATOM 886 C CA . LYS A 1 119 ? -4.917 -6.535 4.429 1.00 89.81 119 LYS A CA 1
ATOM 887 C C . LYS A 1 119 ? -6.403 -6.791 4.182 1.00 89.81 119 LYS A C 1
ATOM 889 O O . LYS A 1 119 ? -7.237 -6.214 4.880 1.00 89.81 119 LYS A O 1
ATOM 894 N N . ALA A 1 120 ? -6.739 -7.650 3.220 1.00 92.62 120 ALA A N 1
ATOM 895 C CA . ALA A 1 120 ? -8.112 -8.041 2.931 1.00 92.62 120 ALA A CA 1
ATOM 896 C C . ALA A 1 120 ? -8.734 -8.865 4.074 1.00 92.62 120 ALA A C 1
ATOM 898 O O . ALA A 1 120 ? -9.856 -8.552 4.481 1.00 92.62 120 ALA A O 1
ATOM 899 N N . THR A 1 121 ? -8.011 -9.838 4.647 1.00 92.31 121 THR A N 1
ATOM 900 C CA . THR A 1 121 ? -8.489 -10.620 5.805 1.00 92.31 121 THR A CA 1
ATOM 901 C C . THR A 1 121 ? -8.719 -9.723 7.015 1.00 92.31 121 THR A C 1
ATOM 903 O O . THR A 1 121 ? -9.832 -9.681 7.538 1.00 92.31 121 THR A O 1
ATOM 906 N N . ARG A 1 122 ? -7.732 -8.896 7.385 1.00 91.81 122 ARG A N 1
ATOM 907 C CA . ARG A 1 122 ? -7.866 -7.930 8.489 1.00 91.81 122 ARG A CA 1
ATOM 908 C C . ARG A 1 122 ? -9.021 -6.955 8.258 1.00 91.81 122 ARG A C 1
ATOM 910 O O . ARG A 1 122 ? -9.778 -6.661 9.177 1.00 91.81 122 ARG A O 1
ATOM 917 N N . LYS A 1 123 ? -9.209 -6.460 7.030 1.00 92.44 123 LYS A N 1
ATOM 918 C CA . LYS A 1 123 ? -10.339 -5.577 6.697 1.00 92.44 123 LYS A CA 1
ATOM 919 C C . LYS A 1 123 ? -11.683 -6.286 6.875 1.00 92.44 123 LYS A C 1
ATOM 921 O O . LYS A 1 123 ? -12.618 -5.667 7.375 1.00 92.44 123 LYS A O 1
ATOM 926 N N . ARG A 1 124 ? -11.786 -7.562 6.490 1.00 93.12 124 ARG A N 1
ATOM 927 C CA . ARG A 1 124 ? -12.994 -8.374 6.691 1.00 93.12 124 ARG A CA 1
ATOM 928 C C . ARG A 1 124 ? -13.293 -8.571 8.178 1.00 93.12 124 ARG A C 1
ATOM 930 O O . ARG A 1 124 ? -14.426 -8.351 8.583 1.00 93.12 124 ARG A O 1
ATOM 937 N N . GLU A 1 125 ? -12.283 -8.882 8.987 1.00 92.19 125 GLU A N 1
ATOM 938 C CA . GLU A 1 125 ? -12.420 -8.972 10.449 1.00 92.19 125 GLU A CA 1
ATOM 939 C C . GLU A 1 125 ? -12.882 -7.641 11.059 1.00 92.19 125 GLU A C 1
ATOM 941 O O . GLU A 1 125 ? -13.841 -7.599 11.825 1.00 92.19 125 GLU A O 1
ATOM 946 N N . HIS A 1 126 ? -12.257 -6.526 10.671 1.00 92.06 126 HIS A N 1
ATOM 947 C CA . HIS A 1 126 ? -12.649 -5.198 11.148 1.00 92.06 126 HIS A CA 1
ATOM 948 C C . HIS A 1 126 ? -14.057 -4.789 10.708 1.00 92.06 126 HIS A C 1
ATOM 950 O O . HIS A 1 126 ? -14.697 -3.992 11.389 1.00 92.06 126 HIS A O 1
ATOM 956 N N . ASN A 1 127 ? -14.550 -5.314 9.586 1.00 92.50 127 ASN A N 1
ATOM 957 C CA . ASN A 1 127 ? -15.914 -5.065 9.131 1.00 92.50 127 ASN A CA 1
ATOM 958 C C . ASN A 1 127 ? -16.970 -5.815 9.950 1.00 92.50 127 ASN A C 1
ATOM 960 O O . ASN A 1 127 ? -18.104 -5.348 9.983 1.00 92.50 127 ASN A O 1
ATOM 964 N N . ASN A 1 128 ? -16.607 -6.912 10.623 1.00 94.88 128 ASN A N 1
ATOM 965 C CA . ASN A 1 128 ? -17.502 -7.592 11.564 1.00 94.88 128 ASN A CA 1
ATOM 966 C C . ASN A 1 128 ? -17.663 -6.824 12.886 1.00 94.88 128 ASN A C 1
ATOM 968 O O . ASN A 1 128 ? -18.631 -7.047 13.607 1.00 94.88 128 ASN A O 1
ATOM 972 N N . ALA A 1 129 ? -16.730 -5.930 13.225 1.00 94.38 129 ALA A N 1
ATOM 973 C CA . ALA A 1 129 ? -16.814 -5.136 14.444 1.00 94.38 129 ALA A CA 1
ATOM 974 C C . ALA A 1 129 ? -17.876 -4.025 14.341 1.00 94.38 129 ALA A C 1
ATOM 976 O O . ALA A 1 129 ? -18.161 -3.496 13.263 1.00 94.38 129 ALA A O 1
ATOM 977 N N . ALA A 1 130 ? -18.415 -3.608 15.491 1.00 96.88 130 ALA A N 1
ATOM 978 C CA . ALA A 1 130 ? -19.341 -2.483 15.565 1.00 96.88 130 ALA A CA 1
ATOM 979 C C . ALA A 1 130 ? -18.713 -1.189 15.013 1.00 96.88 130 ALA A C 1
ATOM 981 O O . ALA A 1 130 ? -17.507 -0.953 15.142 1.00 96.88 130 ALA A O 1
ATOM 982 N N . LYS A 1 131 ? -19.547 -0.311 14.438 1.00 96.00 131 LYS A N 1
ATOM 983 C CA . LYS A 1 131 ? -19.094 0.906 13.742 1.00 96.00 131 LYS A CA 1
ATOM 984 C C . LYS A 1 131 ? -18.153 1.768 14.591 1.00 96.00 131 LYS A C 1
ATOM 986 O O . LYS A 1 131 ? -17.100 2.154 14.104 1.00 96.00 131 LYS A O 1
ATOM 991 N N . HIS A 1 132 ? -18.497 2.032 15.851 1.00 96.31 132 HIS A N 1
ATOM 992 C CA . HIS A 1 132 ? -17.687 2.884 16.729 1.00 96.31 132 HIS A CA 1
ATOM 993 C C . HIS A 1 132 ? -16.291 2.295 17.001 1.00 96.31 132 HIS A C 1
ATOM 995 O O . HIS A 1 132 ? -15.307 3.031 16.996 1.00 96.31 132 HIS A O 1
ATOM 1001 N N . VAL A 1 133 ? -16.187 0.969 17.162 1.00 96.81 133 VAL A N 1
ATOM 1002 C CA . VAL A 1 133 ? -14.901 0.270 17.322 1.00 96.81 133 VAL A CA 1
ATOM 1003 C C . VAL A 1 133 ? -14.087 0.374 16.040 1.00 96.81 133 VAL A C 1
ATOM 1005 O O . VAL A 1 133 ? -12.913 0.738 16.074 1.00 96.81 133 VAL A O 1
ATOM 1008 N N . ARG A 1 134 ? -14.714 0.098 14.892 1.00 95.06 134 ARG A N 1
ATOM 1009 C CA . ARG A 1 134 ? -14.060 0.178 13.583 1.00 95.06 134 ARG A CA 1
ATOM 1010 C C . ARG A 1 134 ? -13.538 1.586 13.299 1.00 95.06 134 ARG A C 1
ATOM 1012 O O . ARG A 1 134 ? -12.390 1.735 12.886 1.00 95.06 134 ARG A O 1
ATOM 1019 N N . ASP A 1 135 ? -14.352 2.605 13.557 1.00 95.56 135 ASP A N 1
ATOM 1020 C CA . ASP A 1 135 ? -13.987 4.005 13.354 1.00 95.56 135 ASP A CA 1
ATOM 1021 C C . ASP A 1 135 ? -12.865 4.420 14.324 1.00 95.56 135 ASP A C 1
ATOM 1023 O O . ASP A 1 135 ? -11.916 5.086 13.912 1.00 95.56 135 ASP A O 1
ATOM 1027 N N . GLY A 1 136 ? -12.907 3.967 15.583 1.00 97.25 136 GLY A N 1
ATOM 1028 C CA . GLY A 1 136 ? -11.835 4.183 16.561 1.00 97.25 136 GLY A CA 1
ATOM 1029 C C . GLY A 1 136 ? -10.503 3.555 16.137 1.00 97.25 136 GLY A C 1
ATOM 1030 O O . GLY A 1 136 ? -9.463 4.214 16.183 1.00 97.25 136 GLY A O 1
ATOM 1031 N N . LEU A 1 137 ? -10.527 2.316 15.637 1.00 94.19 137 LEU A N 1
ATOM 1032 C CA . LEU A 1 137 ? -9.342 1.641 15.096 1.00 94.19 137 LEU A CA 1
ATOM 1033 C C . LEU A 1 137 ? -8.772 2.379 13.877 1.00 94.19 137 LEU A C 1
ATOM 1035 O O . LEU A 1 137 ? -7.557 2.546 13.773 1.00 94.19 137 LEU A O 1
ATOM 1039 N N . GLN A 1 138 ? -9.632 2.850 12.970 1.00 92.62 138 GLN A N 1
ATOM 1040 C CA . GLN A 1 138 ? -9.205 3.622 11.801 1.00 92.62 138 GLN A CA 1
ATOM 1041 C C . GLN A 1 138 ? -8.603 4.977 12.184 1.00 92.62 138 GLN A C 1
ATOM 1043 O O . GLN A 1 138 ? -7.589 5.365 11.607 1.00 92.62 138 GLN A O 1
ATOM 1048 N N . ARG A 1 139 ? -9.186 5.684 13.162 1.00 95.31 139 ARG A N 1
ATOM 1049 C CA . ARG A 1 139 ? -8.636 6.945 13.687 1.00 95.31 139 ARG A CA 1
ATOM 1050 C C . ARG A 1 139 ? -7.248 6.733 14.285 1.00 95.31 139 ARG A C 1
ATOM 1052 O O . ARG A 1 139 ? -6.305 7.379 13.843 1.00 95.31 139 ARG A O 1
ATOM 1059 N N . LYS A 1 140 ? -7.099 5.742 15.170 1.00 96.44 140 LYS A N 1
ATOM 1060 C CA . LYS A 1 140 ? -5.811 5.408 15.795 1.00 96.44 140 LYS A CA 1
ATOM 1061 C C . LYS A 1 140 ? -4.753 4.979 14.775 1.00 96.44 140 LYS A C 1
ATOM 1063 O O . LYS A 1 140 ? -3.577 5.291 14.934 1.00 96.44 140 LYS A O 1
ATOM 1068 N N . LYS A 1 141 ? -5.153 4.274 13.710 1.00 92.25 141 LYS A N 1
ATOM 1069 C CA . LYS A 1 141 ? -4.244 3.924 12.608 1.00 92.25 141 LYS A CA 1
ATOM 1070 C C . LYS A 1 141 ? -3.715 5.175 11.903 1.00 92.25 141 LYS A C 1
ATOM 1072 O O . LYS A 1 141 ? -2.513 5.278 11.705 1.00 92.25 141 LYS A O 1
ATOM 1077 N N . LYS A 1 142 ? -4.596 6.128 11.586 1.00 92.56 142 LYS A N 1
ATOM 1078 C CA . LYS A 1 142 ? -4.220 7.397 10.946 1.00 92.56 142 LYS A CA 1
ATOM 1079 C C . LYS A 1 142 ? -3.354 8.278 11.841 1.00 92.56 142 LYS A C 1
ATOM 1081 O O . LYS A 1 142 ? -2.481 8.969 11.339 1.00 92.56 142 LYS A O 1
ATOM 1086 N N . GLU A 1 143 ? -3.603 8.285 13.148 1.00 95.56 143 GLU A N 1
ATOM 1087 C CA . GLU A 1 143 ? -2.765 9.007 14.115 1.00 95.56 143 GLU A CA 1
ATOM 1088 C C . GLU A 1 143 ? -1.334 8.465 14.126 1.00 95.56 143 GLU A C 1
ATOM 1090 O O . GLU A 1 143 ? -0.403 9.252 14.008 1.00 95.56 143 GLU A O 1
ATOM 1095 N N . ARG A 1 144 ? -1.161 7.136 14.162 1.00 94.44 144 ARG A N 1
ATOM 1096 C CA . ARG A 1 144 ? 0.166 6.501 14.062 1.00 94.44 144 ARG A CA 1
ATOM 1097 C C . ARG A 1 144 ? 0.864 6.829 12.747 1.00 94.44 144 ARG A C 1
ATOM 1099 O O . ARG A 1 144 ? 1.992 7.283 12.762 1.00 94.44 144 ARG A O 1
ATOM 1106 N N . GLU A 1 145 ? 0.163 6.695 11.621 1.00 91.06 145 GLU A N 1
ATOM 1107 C CA . GLU A 1 145 ? 0.730 7.019 10.302 1.00 91.06 145 GLU A CA 1
ATOM 1108 C C . GLU A 1 145 ? 1.183 8.485 10.205 1.00 91.06 145 GLU A C 1
ATOM 1110 O O . GLU A 1 145 ? 2.191 8.785 9.571 1.00 91.06 145 GLU A O 1
ATOM 1115 N N . LYS A 1 146 ? 0.466 9.414 10.852 1.00 92.12 146 LYS A N 1
ATOM 1116 C CA . LYS A 1 146 ? 0.887 10.819 10.936 1.00 92.12 146 LYS A CA 1
ATOM 1117 C C . LYS A 1 146 ? 2.129 11.003 11.805 1.00 92.12 146 LYS A C 1
ATOM 1119 O O . LYS A 1 146 ? 3.003 11.765 11.409 1.00 92.12 146 LYS A O 1
ATOM 1124 N N . GLN A 1 147 ? 2.205 10.314 12.943 1.00 94.62 147 GLN A N 1
ATOM 1125 C CA . GLN A 1 147 ? 3.378 10.342 13.822 1.00 94.62 147 GLN A CA 1
ATOM 1126 C C . GLN A 1 147 ? 4.614 9.805 13.092 1.00 94.62 147 GLN A C 1
ATOM 1128 O O . GLN A 1 147 ? 5.613 10.510 13.008 1.00 94.62 147 GLN A O 1
ATOM 1133 N N . ASP A 1 148 ? 4.502 8.645 12.440 1.00 90.75 148 ASP A N 1
ATOM 1134 C CA . ASP A 1 148 ? 5.584 8.045 11.647 1.00 90.75 148 ASP A CA 1
ATOM 1135 C C . ASP A 1 148 ? 6.063 8.999 10.531 1.00 90.75 148 ASP A C 1
ATOM 1137 O O . ASP A 1 148 ? 7.254 9.108 10.233 1.00 90.75 148 ASP A O 1
ATOM 1141 N N . LEU A 1 149 ? 5.131 9.733 9.909 1.00 90.19 149 LEU A N 1
ATOM 1142 C CA . LEU A 1 149 ? 5.439 10.747 8.900 1.00 90.19 149 LEU A CA 1
ATOM 1143 C C . LEU A 1 149 ? 6.169 11.965 9.471 1.00 90.19 149 LEU A C 1
ATOM 1145 O O . LEU A 1 149 ? 7.036 12.524 8.799 1.00 90.19 149 LEU A O 1
ATOM 1149 N N . GLU A 1 150 ? 5.793 12.422 10.661 1.00 92.38 150 GLU A N 1
ATOM 1150 C CA . GLU A 1 150 ? 6.461 13.523 11.357 1.00 92.38 150 GLU A CA 1
ATOM 1151 C C . GLU A 1 150 ? 7.864 13.111 11.804 1.00 92.38 150 GLU A C 1
ATOM 1153 O O . GLU A 1 150 ? 8.820 13.837 11.541 1.00 92.38 150 GLU A O 1
ATOM 1158 N N . GLU A 1 151 ? 8.021 11.911 12.357 1.00 93.12 151 GLU A N 1
ATOM 1159 C CA . GLU A 1 151 ? 9.321 11.337 12.705 1.00 93.12 151 GLU A CA 1
ATOM 1160 C C . GLU A 1 151 ? 10.227 11.208 11.477 1.00 93.12 151 GLU A C 1
ATOM 1162 O O . GLU A 1 151 ? 11.365 11.675 11.495 1.00 93.12 151 GLU A O 1
ATOM 1167 N N . ALA A 1 152 ? 9.719 10.675 10.362 1.00 91.25 152 ALA A N 1
ATOM 1168 C CA . ALA A 1 152 ? 10.483 10.574 9.120 1.00 91.25 152 ALA A CA 1
ATOM 1169 C C . ALA A 1 152 ? 10.913 11.946 8.569 1.00 91.25 152 ALA A C 1
ATOM 1171 O O . ALA A 1 152 ? 11.994 12.062 7.987 1.00 91.25 152 ALA A O 1
ATOM 1172 N N . LYS A 1 153 ? 10.092 12.991 8.748 1.00 91.75 153 LYS A N 1
ATOM 1173 C CA . LYS A 1 153 ? 10.460 14.373 8.395 1.00 91.75 153 LYS A CA 1
ATOM 1174 C C . LYS A 1 153 ? 11.538 14.920 9.322 1.00 91.75 153 LYS A C 1
ATOM 1176 O O . LYS A 1 153 ? 12.503 15.492 8.828 1.00 91.75 153 LYS A O 1
ATOM 1181 N N . ASN A 1 154 ? 11.396 14.712 10.629 1.00 93.94 154 ASN A N 1
ATOM 1182 C CA . ASN A 1 154 ? 12.354 15.171 11.635 1.00 93.94 154 ASN A CA 1
ATOM 1183 C C . ASN A 1 154 ? 13.727 14.513 11.449 1.00 93.94 154 ASN A C 1
ATOM 1185 O O . ASN A 1 154 ? 14.752 15.169 11.595 1.00 93.94 154 ASN A O 1
ATOM 1189 N N . LEU A 1 155 ? 13.744 13.235 11.064 1.00 92.69 155 LEU A N 1
ATOM 1190 C CA . LEU A 1 155 ? 14.958 12.479 10.754 1.00 92.69 155 LEU A CA 1
ATOM 1191 C C . LEU A 1 155 ? 15.560 12.820 9.379 1.00 92.69 155 LEU A C 1
ATOM 1193 O O . LEU A 1 155 ? 16.640 12.338 9.056 1.00 92.69 155 LEU A O 1
ATOM 1197 N N . GLY A 1 156 ? 14.873 13.608 8.545 1.00 89.75 156 GLY A N 1
ATOM 1198 C CA . GLY A 1 156 ? 15.324 13.936 7.187 1.00 89.75 156 GLY A CA 1
ATOM 1199 C C . GLY A 1 156 ? 15.158 12.807 6.159 1.00 89.75 156 GLY A C 1
ATOM 1200 O O . GLY A 1 156 ? 15.546 12.969 5.006 1.00 89.75 156 GLY A O 1
ATOM 1201 N N . ASN A 1 157 ? 14.526 11.688 6.528 1.00 88.31 157 ASN A N 1
ATOM 1202 C CA . ASN A 1 157 ? 14.245 10.556 5.632 1.00 88.31 157 ASN A CA 1
ATOM 1203 C C . ASN A 1 157 ? 13.065 10.817 4.679 1.00 88.31 157 ASN A C 1
ATOM 1205 O O . ASN A 1 157 ? 12.752 10.004 3.805 1.00 88.31 157 ASN A O 1
ATOM 1209 N N . TYR A 1 158 ? 12.372 11.942 4.847 1.00 90.06 158 TYR A N 1
ATOM 1210 C CA . TYR A 1 158 ? 11.260 12.323 3.993 1.00 90.06 158 TYR A CA 1
ATOM 1211 C C . TYR A 1 158 ? 11.745 12.974 2.690 1.00 90.06 158 TYR A C 1
ATOM 1213 O O . TYR A 1 158 ? 12.288 14.076 2.691 1.00 90.06 158 TYR A O 1
ATOM 1221 N N . HIS A 1 159 ? 11.445 12.335 1.557 1.00 85.25 159 HIS A N 1
ATOM 1222 C CA . HIS A 1 159 ? 11.638 12.908 0.225 1.00 85.25 159 HIS A CA 1
ATOM 1223 C C . HIS A 1 159 ? 10.310 12.911 -0.559 1.00 85.25 159 HIS A C 1
ATOM 1225 O O . HIS A 1 159 ? 9.566 11.927 -0.501 1.00 85.25 159 HIS A O 1
ATOM 1231 N N . PRO A 1 160 ? 9.979 13.965 -1.335 1.00 84.56 160 PRO A N 1
ATOM 1232 C CA . PRO A 1 160 ? 8.716 14.050 -2.076 1.00 84.56 160 PRO A CA 1
ATOM 1233 C C . PRO A 1 160 ? 8.472 12.887 -3.053 1.00 84.56 160 PRO A C 1
ATOM 1235 O O . PRO A 1 160 ? 7.316 12.528 -3.279 1.00 84.56 160 PRO A O 1
ATOM 1238 N N . SER A 1 161 ? 9.519 12.243 -3.585 1.00 84.06 161 SER A N 1
ATOM 1239 C CA . SER A 1 161 ? 9.366 11.021 -4.401 1.00 84.06 161 SER A CA 1
ATOM 1240 C C . SER A 1 161 ? 8.853 9.817 -3.595 1.00 84.06 161 SER A C 1
ATOM 1242 O O . SER A 1 161 ? 8.124 8.985 -4.133 1.00 84.06 161 SER A O 1
ATOM 1244 N N . LEU A 1 162 ? 9.163 9.756 -2.296 1.00 79.31 162 LEU A N 1
ATOM 1245 C CA . LEU A 1 162 ? 8.754 8.696 -1.369 1.00 79.31 162 LEU A CA 1
ATOM 1246 C C . LEU A 1 162 ? 7.407 8.980 -0.696 1.00 79.31 162 LEU A C 1
ATOM 1248 O O . LEU A 1 162 ? 6.883 8.124 0.018 1.00 79.31 162 LEU A O 1
ATOM 1252 N N . LYS A 1 163 ? 6.792 10.141 -0.969 1.00 82.50 163 LYS A N 1
ATOM 1253 C CA . LYS A 1 163 ? 5.497 10.537 -0.399 1.00 82.50 163 LYS A CA 1
ATOM 1254 C C . LYS A 1 163 ? 4.426 9.458 -0.569 1.00 82.50 163 LYS A C 1
ATOM 1256 O O . LYS A 1 163 ? 3.655 9.237 0.344 1.00 82.50 163 LYS A O 1
ATOM 1261 N N . LYS A 1 164 ? 4.385 8.749 -1.701 1.00 80.94 164 LYS A N 1
ATOM 1262 C CA . LYS A 1 164 ? 3.377 7.694 -1.942 1.00 80.94 164 LYS A CA 1
ATOM 1263 C C . LYS A 1 164 ? 3.558 6.455 -1.059 1.00 80.94 164 LYS A C 1
ATOM 1265 O O . LYS A 1 164 ? 2.590 5.733 -0.835 1.00 80.94 164 LYS A O 1
ATOM 1270 N N . VAL A 1 165 ? 4.793 6.182 -0.641 1.00 80.25 165 VAL A N 1
ATOM 1271 C CA . VAL A 1 165 ? 5.137 5.028 0.200 1.00 80.25 165 VAL A CA 1
ATOM 1272 C C . VAL A 1 165 ? 4.874 5.365 1.663 1.00 80.25 165 VAL A C 1
ATOM 1274 O O . VAL A 1 165 ? 4.273 4.564 2.370 1.00 80.25 165 VAL A O 1
ATOM 1277 N N . LEU A 1 166 ? 5.283 6.565 2.080 1.00 79.00 166 LEU A N 1
ATOM 1278 C CA . LEU A 1 166 ? 5.158 7.039 3.457 1.00 79.00 166 LEU A CA 1
ATOM 1279 C C . LEU A 1 166 ? 3.741 7.543 3.788 1.00 79.00 166 LEU A C 1
ATOM 1281 O O . LEU A 1 166 ? 3.262 7.340 4.894 1.00 79.00 166 LEU A O 1
ATOM 1285 N N . ASP A 1 167 ? 3.055 8.172 2.831 1.00 80.25 167 ASP A N 1
ATOM 1286 C CA . ASP A 1 167 ? 1.682 8.676 2.956 1.00 80.25 167 ASP A CA 1
ATOM 1287 C C . ASP A 1 167 ? 0.758 7.930 1.970 1.00 80.25 167 ASP A C 1
ATOM 1289 O O . ASP A 1 167 ? 0.498 8.401 0.849 1.00 80.25 167 ASP A O 1
ATOM 1293 N N . PRO A 1 168 ? 0.260 6.737 2.350 1.00 69.94 168 PRO A N 1
ATOM 1294 C CA . PRO A 1 168 ? -0.600 5.920 1.496 1.00 69.94 168 PRO A CA 1
ATOM 1295 C C . PRO A 1 168 ? -2.000 6.522 1.290 1.00 69.94 168 PRO A C 1
ATOM 1297 O O . PRO A 1 168 ? -2.705 6.102 0.362 1.00 69.94 168 PRO A O 1
ATOM 1300 N N . ASP A 1 169 ? -2.392 7.489 2.127 1.00 68.94 169 ASP A N 1
ATOM 1301 C CA . ASP A 1 169 ? -3.662 8.215 2.057 1.00 68.94 169 ASP A CA 1
ATOM 1302 C C . ASP A 1 169 ? -3.603 9.376 1.047 1.00 68.94 169 ASP A C 1
ATOM 1304 O O . ASP A 1 169 ? -4.642 9.806 0.545 1.00 68.94 169 ASP A O 1
ATOM 1308 N N . SER A 1 170 ? -2.407 9.808 0.627 1.00 66.62 170 SER A N 1
ATOM 1309 C CA . SER A 1 170 ? -2.206 10.842 -0.405 1.00 66.62 170 SER A CA 1
ATOM 1310 C C . SER A 1 170 ? -2.631 10.456 -1.831 1.00 66.62 170 SER A C 1
ATOM 1312 O O . SER A 1 170 ? -2.367 11.201 -2.784 1.00 66.62 170 SER A O 1
ATOM 1314 N N . LYS A 1 171 ? -3.282 9.301 -2.023 1.00 67.44 171 LYS A N 1
ATOM 1315 C CA . LYS A 1 171 ? -3.752 8.865 -3.343 1.00 67.44 171 LYS A CA 1
ATOM 1316 C C . LYS A 1 171 ? -4.687 9.928 -3.925 1.00 67.44 171 LYS A C 1
ATOM 1318 O O . LYS A 1 171 ? -5.682 10.271 -3.285 1.00 67.44 171 LYS A O 1
ATOM 1323 N N . PRO A 1 172 ? -4.414 10.433 -5.144 1.00 67.88 172 PRO A N 1
ATOM 1324 C CA . PRO A 1 172 ? -5.295 11.406 -5.762 1.00 67.88 172 PRO A CA 1
ATOM 1325 C C . PRO A 1 172 ? -6.682 10.784 -5.897 1.00 67.88 172 PRO A C 1
ATOM 1327 O O . PRO A 1 172 ? -6.825 9.655 -6.382 1.00 67.88 172 PRO A O 1
ATOM 1330 N N . SER A 1 173 ? -7.699 11.519 -5.448 1.00 73.94 173 SER A N 1
ATOM 1331 C CA . SER A 1 173 ? -9.085 11.122 -5.659 1.00 73.94 173 SER A CA 1
ATOM 1332 C C . SER A 1 173 ? -9.293 10.887 -7.153 1.00 73.94 173 SER A C 1
ATOM 1334 O O . SER A 1 173 ? -9.100 11.786 -7.971 1.00 73.94 173 SER A O 1
ATOM 1336 N N . ARG A 1 174 ? -9.668 9.657 -7.519 1.00 77.06 174 ARG A N 1
ATOM 1337 C CA . ARG A 1 174 ? -10.008 9.304 -8.906 1.00 77.06 174 ARG A CA 1
ATOM 1338 C C . ARG A 1 174 ? -11.343 9.916 -9.343 1.00 77.06 174 ARG A C 1
ATOM 1340 O O . ARG A 1 174 ? -11.720 9.767 -10.504 1.00 77.06 174 ARG A O 1
ATOM 1347 N N . ALA A 1 175 ? -12.062 10.583 -8.437 1.00 83.56 175 ALA A N 1
ATOM 1348 C CA . ALA A 1 175 ? -13.313 11.243 -8.760 1.00 83.56 175 ALA A CA 1
ATOM 1349 C C . ALA A 1 175 ? -13.036 12.436 -9.683 1.00 83.56 175 ALA A C 1
ATOM 1351 O O . ALA A 1 175 ? -12.428 13.435 -9.294 1.00 83.56 175 ALA A O 1
ATOM 1352 N N . LYS A 1 176 ? -13.489 12.326 -10.934 1.00 85.00 176 LYS A N 1
ATOM 1353 C CA . LYS A 1 176 ? -13.532 13.469 -11.844 1.00 85.00 176 LYS A CA 1
ATOM 1354 C C . LYS A 1 176 ? -14.530 14.468 -11.267 1.00 85.00 176 LYS A C 1
ATOM 1356 O O . LYS A 1 176 ? -15.667 14.102 -10.995 1.00 85.00 176 LYS A O 1
ATOM 1361 N N . ARG A 1 177 ? -14.106 15.724 -11.098 1.00 87.00 177 ARG A N 1
ATOM 1362 C CA . ARG A 1 177 ? -14.995 16.809 -10.668 1.00 87.00 177 ARG A CA 1
ATOM 1363 C C . ARG A 1 177 ? -16.205 16.873 -11.598 1.00 87.00 177 ARG A C 1
ATOM 1365 O O . ARG A 1 177 ? -16.034 17.042 -12.810 1.00 87.00 177 ARG A O 1
ATOM 1372 N N . GLU A 1 178 ? -17.399 16.766 -11.029 1.00 87.88 178 GLU A N 1
ATOM 1373 C CA . GLU A 1 178 ? -18.639 16.963 -11.769 1.00 87.88 178 GLU A CA 1
ATOM 1374 C C . GLU A 1 178 ? -18.665 18.386 -12.336 1.00 87.88 178 GLU A C 1
ATOM 1376 O O . GLU A 1 178 ? -18.348 19.360 -11.653 1.00 87.88 178 GLU A O 1
ATOM 1381 N N . ARG A 1 179 ? -18.961 18.514 -13.632 1.00 84.06 179 ARG A N 1
ATOM 1382 C CA . ARG A 1 179 ? -18.881 19.797 -14.352 1.00 84.06 179 ARG A CA 1
ATOM 1383 C C . ARG A 1 179 ? -20.196 20.592 -14.323 1.00 84.06 179 ARG A C 1
ATOM 1385 O O . ARG A 1 179 ? -20.303 21.555 -15.075 1.00 84.06 179 ARG A O 1
ATOM 1392 N N . GLY A 1 180 ? -21.148 20.209 -13.467 1.00 85.12 180 GLY A N 1
ATOM 1393 C CA . GLY A 1 180 ? -22.487 20.803 -13.399 1.00 85.12 180 GLY A CA 1
ATOM 1394 C C . GLY A 1 180 ? -23.281 20.658 -14.704 1.00 85.12 180 GLY A C 1
ATOM 1395 O O . GLY A 1 180 ? -22.847 19.973 -15.638 1.00 85.12 18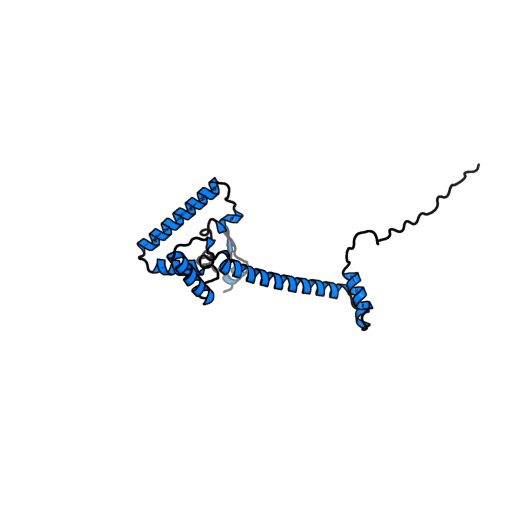0 GLY A O 1
ATOM 1396 N N . LEU A 1 181 ? -24.442 21.317 -14.777 1.00 82.31 181 LEU A N 1
ATOM 1397 C CA . LEU A 1 181 ? -25.195 21.442 -16.025 1.00 82.31 181 LEU A CA 1
ATOM 1398 C C . LEU A 1 181 ? -24.408 22.330 -16.994 1.00 82.31 181 LEU A C 1
ATOM 1400 O O . LEU A 1 181 ? -24.034 23.457 -16.672 1.00 82.31 181 LEU A O 1
ATOM 1404 N N . LYS A 1 182 ? -24.139 21.808 -18.190 1.00 82.88 182 LYS A N 1
ATOM 1405 C CA . LYS A 1 182 ? -23.498 22.576 -19.258 1.00 82.88 182 LYS A CA 1
ATOM 1406 C C . LYS A 1 182 ? -24.559 23.361 -20.021 1.00 82.88 182 LYS A C 1
ATOM 1408 O O . LYS A 1 182 ? -25.609 22.818 -20.344 1.00 82.88 182 LYS A O 1
ATOM 1413 N N . MET A 1 183 ? -24.245 24.607 -20.362 1.00 77.69 183 MET A N 1
ATOM 1414 C CA . MET A 1 183 ? -25.057 25.404 -21.281 1.00 77.69 183 MET A CA 1
ATOM 1415 C C . MET A 1 183 ? -24.840 24.910 -22.718 1.00 77.69 183 MET A C 1
ATOM 1417 O O . MET A 1 183 ? -23.708 24.617 -23.102 1.00 77.69 183 MET A O 1
ATOM 1421 N N . GLY A 1 184 ? -25.915 24.812 -23.504 1.00 82.12 184 GLY A N 1
ATOM 1422 C CA . GLY A 1 184 ? -25.883 24.323 -24.891 1.00 82.12 184 GLY A CA 1
ATOM 1423 C C . GLY A 1 184 ? -25.462 25.358 -25.941 1.00 82.12 184 GLY A C 1
ATOM 1424 O O . GLY A 1 184 ? -25.454 25.037 -27.123 1.00 82.12 184 GLY A O 1
ATOM 1425 N N . VAL A 1 185 ? -25.127 26.589 -25.534 1.00 84.00 185 VAL A N 1
ATOM 1426 C CA . VAL A 1 185 ? -24.798 27.697 -26.444 1.00 84.00 185 VAL A CA 1
ATOM 1427 C C . VAL A 1 185 ? -23.408 28.259 -26.158 1.00 84.00 185 VAL A C 1
ATOM 1429 O O . VAL A 1 185 ? -23.106 28.673 -25.039 1.00 84.00 185 VAL A O 1
ATOM 1432 N N . GLY A 1 186 ? -22.564 28.299 -27.191 1.00 84.62 186 GLY A N 1
ATOM 1433 C CA . GLY A 1 186 ? -21.241 28.919 -27.144 1.00 84.62 186 GLY A CA 1
ATOM 1434 C C . GLY A 1 186 ? -20.280 28.350 -26.089 1.00 84.62 186 GLY A C 1
ATOM 1435 O O . GLY A 1 186 ? -20.487 27.298 -25.484 1.00 84.62 186 GLY A O 1
ATOM 1436 N N . ARG A 1 187 ? -19.169 29.060 -25.869 1.00 90.31 187 ARG A N 1
ATOM 1437 C CA . ARG A 1 187 ? -18.170 28.741 -24.840 1.00 90.31 187 ARG A CA 1
ATOM 1438 C C . ARG A 1 187 ? -18.092 29.878 -23.834 1.00 90.31 187 ARG A C 1
ATOM 1440 O O . ARG A 1 187 ? -17.634 30.970 -24.162 1.00 90.31 187 ARG A O 1
ATOM 1447 N N . PHE A 1 188 ? -18.469 29.598 -22.592 1.00 88.06 188 PHE A N 1
ATOM 1448 C CA . PHE A 1 188 ? -18.247 30.522 -21.487 1.00 88.06 188 PHE A CA 1
ATOM 1449 C C . PHE A 1 188 ? -16.814 30.376 -20.962 1.00 88.06 188 PHE A C 1
ATOM 1451 O O . PHE A 1 188 ? -16.390 29.286 -20.568 1.00 88.06 188 PHE A O 1
ATOM 1458 N N . SER A 1 189 ? -16.036 31.456 -20.988 1.00 91.12 189 SER A N 1
ATOM 1459 C CA . SER A 1 189 ? -14.674 31.470 -20.446 1.00 91.12 189 SER A CA 1
ATOM 1460 C C . SER A 1 189 ? -14.356 32.834 -19.850 1.00 91.12 189 SER A C 1
ATOM 1462 O O . SER A 1 189 ? -14.474 33.833 -20.555 1.00 91.12 189 SER A O 1
ATOM 1464 N N . GLY A 1 190 ? -13.922 32.870 -18.587 1.00 88.50 190 GLY A N 1
ATOM 1465 C CA . GLY A 1 190 ? -13.469 34.105 -17.936 1.00 88.50 190 GLY A CA 1
ATOM 1466 C C . GLY A 1 190 ? -14.557 35.172 -17.779 1.00 88.50 190 GLY A C 1
ATOM 1467 O O . GLY A 1 190 ? -14.267 36.345 -17.955 1.00 88.50 190 GLY A O 1
ATOM 1468 N N . GLY A 1 191 ? -15.810 34.778 -17.522 1.00 89.06 191 GLY A N 1
ATOM 1469 C CA . GLY A 1 191 ? -16.929 35.720 -17.362 1.00 89.06 191 GLY A CA 1
ATOM 1470 C C . GLY A 1 191 ? -17.591 36.166 -18.670 1.00 89.06 191 GLY A C 1
ATOM 1471 O O . GLY A 1 191 ? -18.623 36.825 -18.631 1.00 89.06 191 GLY A O 1
ATOM 1472 N N . ILE A 1 192 ? -17.037 35.786 -19.825 1.00 92.25 192 ILE A N 1
ATOM 1473 C CA . ILE A 1 192 ? -17.520 36.211 -21.142 1.00 92.25 192 ILE A CA 1
ATOM 1474 C C . ILE A 1 192 ? -18.061 35.003 -21.910 1.00 92.25 192 ILE A C 1
ATOM 1476 O O . ILE A 1 192 ? -17.401 33.961 -22.014 1.00 92.25 192 ILE A O 1
ATOM 1480 N N . LEU A 1 193 ? -19.257 35.157 -22.482 1.00 90.31 193 LEU A N 1
ATOM 1481 C CA . LEU A 1 193 ? -19.853 34.179 -23.385 1.00 90.31 193 LEU A CA 1
ATOM 1482 C C . LEU A 1 193 ? -19.356 34.416 -24.814 1.00 90.31 193 LEU A C 1
ATOM 1484 O O . LEU A 1 193 ? -19.668 35.428 -25.436 1.00 90.31 193 LEU A O 1
ATOM 1488 N N . LYS A 1 194 ? -18.586 33.465 -25.346 1.00 92.69 194 LYS A N 1
ATOM 1489 C CA . LYS A 1 194 ? -18.132 33.484 -26.740 1.00 92.69 194 LYS A CA 1
ATOM 1490 C C . LYS A 1 194 ? -19.106 32.678 -27.592 1.00 92.69 194 LYS A C 1
ATOM 1492 O O . LYS A 1 194 ? -19.173 31.457 -27.449 1.00 92.69 194 LYS A O 1
ATOM 1497 N N . ILE A 1 195 ? -19.841 33.357 -28.469 1.00 90.81 195 ILE A N 1
ATOM 1498 C CA . ILE A 1 195 ? -20.821 32.747 -29.378 1.00 90.81 195 ILE A CA 1
ATOM 1499 C C . ILE A 1 195 ? -20.209 32.666 -30.777 1.00 90.81 195 ILE A C 1
ATOM 1501 O O . ILE A 1 195 ? -19.644 33.644 -31.270 1.00 90.81 195 ILE A O 1
ATOM 1505 N N . SER A 1 196 ? -20.279 31.495 -31.415 1.00 90.50 196 SER A N 1
ATOM 1506 C CA . SER A 1 196 ? -19.766 31.340 -32.775 1.00 90.50 196 SER A CA 1
ATOM 1507 C C . SER A 1 196 ? -20.754 31.910 -33.799 1.00 90.50 196 SER A C 1
ATOM 1509 O O . SER A 1 196 ? -21.963 31.924 -33.577 1.00 90.50 196 SER A O 1
ATOM 1511 N N . LYS A 1 197 ? -20.262 32.344 -34.969 1.00 88.81 197 LYS A N 1
ATOM 1512 C CA . LYS A 1 197 ? -21.141 32.806 -36.062 1.00 88.81 197 LYS A CA 1
ATOM 1513 C C . LYS A 1 197 ? -22.149 31.729 -36.501 1.00 88.81 197 LYS A C 1
ATOM 1515 O O . LYS A 1 197 ? -23.234 32.075 -36.950 1.00 88.81 197 LYS A O 1
ATOM 1520 N N . LYS A 1 198 ? -21.799 30.443 -36.349 1.00 86.31 198 LYS A N 1
ATOM 1521 C CA . LYS A 1 198 ? -22.687 29.306 -36.636 1.00 86.31 198 LYS A CA 1
ATOM 1522 C C . LYS A 1 198 ? -23.860 29.252 -35.657 1.00 86.31 198 LYS A C 1
ATOM 1524 O O . LYS A 1 198 ? -24.995 29.141 -36.101 1.00 86.31 198 LYS A O 1
ATOM 1529 N N . ASP A 1 199 ? -23.591 29.416 -34.361 1.00 85.81 199 ASP A N 1
ATOM 1530 C CA . ASP A 1 199 ? -24.639 29.442 -33.331 1.00 85.81 199 ASP A CA 1
ATOM 1531 C C . ASP A 1 199 ? -25.560 30.659 -33.516 1.00 85.81 199 ASP A C 1
ATOM 1533 O O . ASP A 1 199 ? -26.773 30.543 -33.389 1.00 85.81 199 ASP A O 1
ATOM 1537 N N . LEU A 1 200 ? -25.002 31.815 -33.903 1.00 86.75 200 LEU A N 1
ATOM 1538 C CA . LEU A 1 200 ? -25.796 33.002 -34.250 1.00 86.75 200 LEU A CA 1
ATOM 1539 C C . LEU A 1 200 ? -26.694 32.771 -35.474 1.00 86.75 200 LEU A C 1
ATOM 1541 O O . LEU A 1 200 ? -27.835 33.226 -35.489 1.00 86.75 200 LEU A O 1
ATOM 1545 N N . GLY A 1 201 ? -26.193 32.070 -36.495 1.00 84.56 201 GLY A N 1
ATOM 1546 C CA . GLY A 1 201 ? -26.974 31.708 -37.679 1.00 84.56 201 GLY A CA 1
ATOM 1547 C C . GLY A 1 201 ? -28.116 30.744 -37.355 1.00 84.56 201 GLY A C 1
ATOM 1548 O O . GLY A 1 201 ? -29.230 30.952 -37.822 1.00 84.56 201 GLY A O 1
ATOM 1549 N N . ALA A 1 202 ? -27.860 29.749 -36.502 1.00 83.06 202 ALA A N 1
ATOM 1550 C CA . ALA A 1 202 ? -28.867 28.787 -36.052 1.00 83.06 202 ALA A CA 1
ATOM 1551 C C . ALA A 1 202 ? -29.992 29.439 -35.230 1.00 83.06 202 ALA A C 1
ATOM 1553 O O . ALA A 1 202 ? -31.139 29.027 -35.337 1.00 83.06 202 ALA A O 1
ATOM 1554 N N . ILE A 1 203 ? -29.684 30.478 -34.448 1.00 82.50 203 ILE A N 1
ATOM 1555 C CA . ILE A 1 203 ? -30.695 31.244 -33.698 1.00 82.50 203 ILE A CA 1
ATOM 1556 C C . ILE A 1 203 ? -31.537 32.130 -34.631 1.00 82.50 203 ILE A C 1
ATOM 1558 O O . ILE A 1 203 ? -32.707 32.373 -34.359 1.00 82.50 203 ILE A O 1
ATOM 1562 N N . ARG A 1 204 ? -30.946 32.647 -35.715 1.00 81.38 204 ARG A N 1
ATOM 1563 C CA . ARG A 1 204 ? -31.587 33.634 -36.601 1.00 81.38 204 ARG A CA 1
ATOM 1564 C C . ARG A 1 204 ? -32.397 33.016 -37.750 1.00 81.38 204 ARG A C 1
ATOM 1566 O O . ARG A 1 204 ? -33.168 33.736 -38.372 1.00 81.38 204 ARG A O 1
ATOM 1573 N N . GLY A 1 205 ? -32.192 31.736 -38.060 1.00 64.19 205 GLY A N 1
ATOM 1574 C CA . GLY A 1 205 ? -32.785 31.045 -39.214 1.00 64.19 205 GLY A CA 1
ATOM 1575 C C . GLY A 1 205 ? -33.601 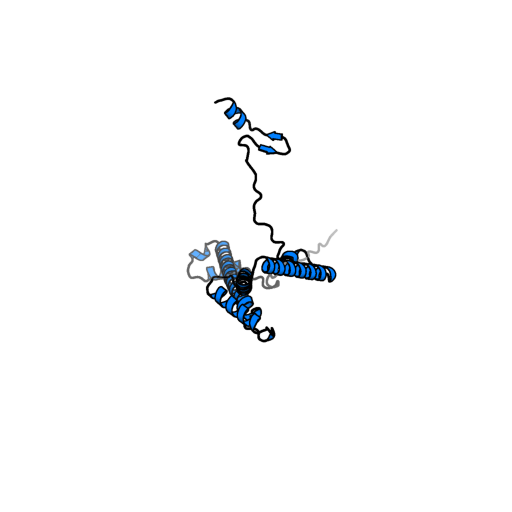29.799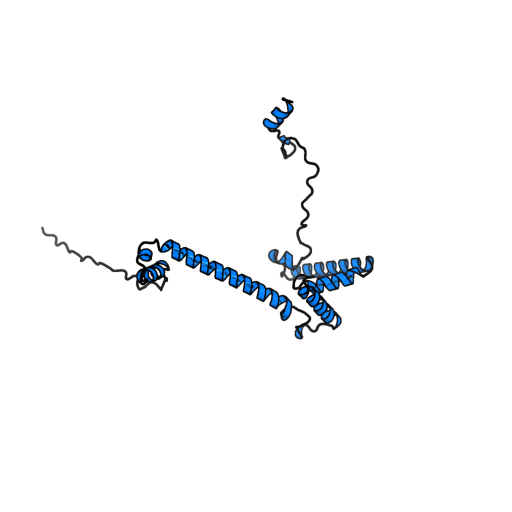 -38.862 1.00 64.19 205 GLY A C 1
ATOM 1576 O O . GLY A 1 205 ? -33.556 28.836 -39.625 1.00 64.19 205 GLY A O 1
ATOM 1577 N N . GLY A 1 206 ? -34.274 29.806 -37.709 1.00 49.97 206 GLY A N 1
ATOM 1578 C CA . GLY A 1 206 ? -35.364 28.882 -37.379 1.00 49.97 206 GLY A CA 1
ATOM 1579 C C . GLY A 1 206 ? -36.719 29.513 -37.662 1.00 49.97 206 GLY A C 1
ATOM 1580 O O . GLY A 1 206 ? -36.817 30.751 -37.503 1.00 49.97 206 GLY A O 1
#